Protein AF-A0A2V9LLT1-F1 (afdb_monomer)

Nearest PDB structures (foldseek):
  8y82-assembly1_M  TM=7.441E-01  e=5.054E-08  Geobacter sulfurreducens
  8jl0-assembly1_A  TM=6.327E-01  e=9.119E-06  Geobacter sulfurreducens
  8btp-assembly1_A  TM=6.833E-01  e=2.196E-03  Bacillus cereus MSX-D12
  7uxt-assembly1_A  TM=6.095E-01  e=7.333E-04  Streptococcus equi
  3jv3-assembly1_A  TM=2.215E-01  e=3.353E+00  Mus musculus

Foldseek 3Di:
DDDDDDDDDDDDDDDPPPPPDDDDPPDDDDDDPVVVVVVLVVQQPDPPPHGAALDEAEDECVLCVLLQQDALLVLLLQLLLVVVLVPDPPDVPDDRDDDLVPDDPVVNLVSSQVSLVVCCVPPPLSVVVCVVVVVPGPNPDPPSSVCSQVSLVVQPDPVRSLVSSVVSVVSSVRGADPSLLVVLVCCVSNSHQHYEYQDQHCNNVVSVVVVVFHFDEAEPVDQQEAESRDPGRYYYHQQYHSPDPHGQRHPVSCVVRPDRHHYDDDDD

Solvent-accessible surface area (backbone atoms only — not comparable to full-atom values): 15966 Å² total; per-residue (Å²): 142,84,82,90,81,83,83,83,82,82,84,78,80,75,81,81,77,78,72,81,74,76,76,77,76,78,77,84,78,88,74,55,71,69,55,53,51,50,52,43,57,65,60,23,56,54,86,77,87,51,49,56,19,77,44,73,44,80,46,51,50,78,68,36,41,89,17,34,32,66,47,51,39,57,50,37,52,51,51,46,43,52,53,48,59,70,69,48,79,89,56,93,84,58,80,79,81,76,58,72,88,76,46,56,71,70,57,38,51,53,48,50,46,53,34,49,52,48,37,47,76,72,35,72,68,49,32,53,50,32,62,77,69,67,53,87,46,78,84,72,59,88,66,56,34,81,44,31,33,63,57,51,59,72,39,76,60,68,65,51,39,51,53,51,52,51,52,55,35,58,78,24,66,69,43,83,39,67,61,31,45,54,50,30,49,38,36,77,70,20,48,30,34,35,38,40,25,68,40,43,75,59,52,52,59,52,32,22,47,77,70,76,45,83,58,50,77,38,37,79,88,42,83,41,62,45,54,65,73,52,93,57,45,34,41,31,23,75,34,17,41,69,91,43,96,59,66,52,59,35,68,69,58,57,65,68,68,72,81,59,69,42,76,43,69,73,84,125

Structure (mmCIF, N/CA/C/O backbone):
data_AF-A0A2V9LLT1-F1
#
_entry.id   AF-A0A2V9LLT1-F1
#
loop_
_atom_site.group_PDB
_atom_site.id
_atom_site.type_symbol
_atom_site.label_atom_id
_atom_site.label_alt_id
_atom_site.label_comp_id
_atom_site.label_asym_id
_atom_site.label_entity_id
_atom_site.label_seq_id
_atom_site.pdbx_PDB_ins_code
_atom_site.Cartn_x
_atom_site.Cartn_y
_atom_site.Cartn_z
_atom_site.occupancy
_atom_site.B_iso_or_equiv
_atom_site.auth_seq_id
_atom_site.auth_comp_id
_atom_site.auth_asym_id
_atom_site.auth_atom_id
_atom_site.pdbx_PDB_model_num
ATOM 1 N N . MET A 1 1 ? 51.044 14.101 74.343 1.00 39.41 1 MET A N 1
ATOM 2 C CA . MET A 1 1 ? 50.444 12.750 74.347 1.00 39.41 1 MET A CA 1
ATOM 3 C C . MET A 1 1 ? 48.937 12.900 74.313 1.00 39.41 1 MET A C 1
ATOM 5 O O . MET A 1 1 ? 48.390 13.359 75.301 1.00 39.41 1 MET A O 1
ATOM 9 N N . LEU A 1 2 ? 48.322 12.601 73.167 1.00 30.47 2 LEU A N 1
ATOM 10 C CA . LEU A 1 2 ? 46.951 12.098 72.974 1.00 30.47 2 LEU A CA 1
ATOM 11 C C . LEU A 1 2 ? 46.710 12.106 71.458 1.00 30.47 2 LEU A C 1
ATOM 13 O O . LEU A 1 2 ? 46.481 13.148 70.851 1.00 30.47 2 LEU A O 1
ATOM 17 N N . GLN A 1 3 ? 46.913 10.939 70.847 1.00 30.05 3 GLN A N 1
ATOM 18 C CA . GLN A 1 3 ? 46.691 10.691 69.428 1.00 30.05 3 GLN A CA 1
ATOM 19 C C . GLN A 1 3 ? 45.216 10.380 69.163 1.00 30.05 3 GLN A C 1
ATOM 21 O O . GLN A 1 3 ? 44.552 9.680 69.926 1.00 30.05 3 GLN A O 1
ATOM 26 N N . SER A 1 4 ? 44.755 10.902 68.031 1.00 28.86 4 SER A N 1
ATOM 27 C CA . SER A 1 4 ? 43.518 10.588 67.329 1.00 28.86 4 SER A CA 1
ATOM 28 C C . SER A 1 4 ? 43.296 9.086 67.147 1.00 28.86 4 SER A C 1
ATOM 30 O O . SER A 1 4 ? 44.192 8.401 66.658 1.00 28.86 4 SER A O 1
ATOM 32 N N . ASN A 1 5 ? 42.078 8.603 67.399 1.00 30.14 5 ASN A N 1
ATOM 33 C CA . ASN A 1 5 ? 41.603 7.347 66.825 1.00 30.14 5 ASN A CA 1
ATOM 34 C C . ASN A 1 5 ? 40.145 7.471 66.376 1.00 30.14 5 ASN A C 1
ATOM 36 O O . ASN A 1 5 ? 39.227 7.674 67.168 1.00 30.14 5 ASN A O 1
ATOM 40 N N . ALA A 1 6 ? 39.981 7.376 65.058 1.00 31.95 6 ALA A N 1
ATOM 41 C CA . ALA A 1 6 ? 38.727 7.376 64.331 1.00 31.95 6 ALA A CA 1
ATOM 42 C C . ALA A 1 6 ? 38.004 6.027 64.480 1.00 31.95 6 ALA A C 1
ATOM 44 O O . ALA A 1 6 ? 38.622 4.962 64.455 1.00 31.95 6 ALA A O 1
ATOM 45 N N . MET A 1 7 ? 36.676 6.083 64.606 1.00 31.70 7 MET A N 1
ATOM 46 C CA . MET A 1 7 ? 35.796 4.915 64.676 1.00 31.70 7 MET A CA 1
ATOM 47 C C . MET A 1 7 ? 35.718 4.135 63.346 1.00 31.70 7 MET A C 1
ATOM 49 O O . MET A 1 7 ? 35.788 4.731 62.266 1.00 31.70 7 MET A O 1
ATOM 53 N N . PRO A 1 8 ? 35.493 2.808 63.395 1.00 31.06 8 PRO A N 1
ATOM 54 C CA . PRO A 1 8 ? 35.441 1.959 62.212 1.00 31.06 8 PRO A CA 1
ATOM 55 C C . PRO A 1 8 ? 34.099 2.052 61.467 1.00 31.06 8 PRO A C 1
ATOM 57 O O . PRO A 1 8 ? 33.012 1.958 62.039 1.00 31.06 8 PRO A O 1
ATOM 60 N N . ARG A 1 9 ? 34.200 2.176 60.137 1.00 30.03 9 ARG A N 1
ATOM 61 C CA . ARG A 1 9 ? 33.099 2.145 59.164 1.00 30.03 9 ARG A CA 1
ATOM 62 C C . ARG A 1 9 ? 32.333 0.817 59.207 1.00 30.03 9 ARG A C 1
ATOM 64 O O . ARG A 1 9 ? 32.891 -0.255 58.973 1.00 30.03 9 ARG A O 1
ATOM 71 N N . ARG A 1 10 ? 31.016 0.910 59.399 1.00 30.59 10 ARG A N 1
ATOM 72 C CA . ARG A 1 10 ? 30.046 -0.184 59.258 1.00 30.59 10 ARG A CA 1
ATOM 73 C C . ARG A 1 10 ? 29.936 -0.570 57.773 1.00 30.59 10 ARG A C 1
ATOM 75 O O . ARG A 1 10 ? 29.519 0.241 56.951 1.00 30.59 10 ARG A O 1
ATOM 82 N N . LYS A 1 11 ? 30.333 -1.799 57.424 1.00 29.92 11 LYS A N 1
ATOM 83 C CA . LYS A 1 11 ? 30.171 -2.383 56.080 1.00 29.92 11 LYS A CA 1
ATOM 84 C C . LYS A 1 11 ? 28.677 -2.521 55.755 1.00 29.92 11 LYS A C 1
ATOM 86 O O . LYS A 1 11 ? 27.987 -3.332 56.371 1.00 29.92 11 LYS A O 1
ATOM 91 N N . THR A 1 12 ? 28.178 -1.751 54.793 1.00 31.00 12 THR A N 1
ATOM 92 C CA . THR A 1 12 ? 26.860 -1.958 54.182 1.00 31.00 12 THR A CA 1
ATOM 93 C C . THR A 1 12 ? 26.943 -3.126 53.198 1.00 31.00 12 THR A C 1
ATOM 95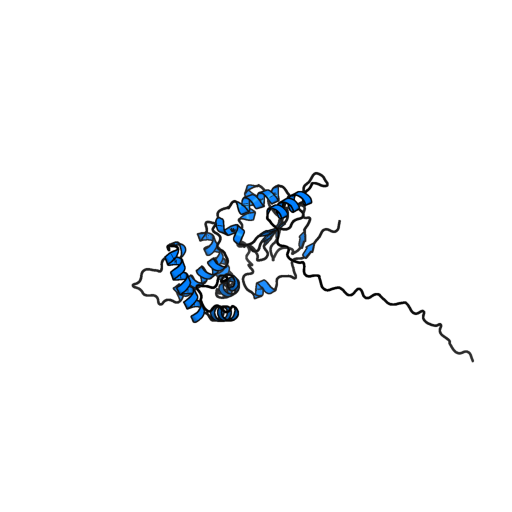 O O . THR A 1 12 ? 27.826 -3.196 52.343 1.00 31.00 12 THR A O 1
ATOM 98 N N . LYS A 1 13 ? 26.048 -4.104 53.368 1.00 34.72 13 LYS A N 1
ATOM 99 C CA . LYS A 1 13 ? 25.935 -5.272 52.495 1.00 34.72 13 LYS A CA 1
ATOM 100 C C . LYS A 1 13 ? 25.433 -4.840 51.114 1.00 34.72 13 LYS A C 1
ATOM 102 O O . LYS A 1 13 ? 24.347 -4.291 50.999 1.00 34.72 13 LYS A O 1
ATOM 107 N N . SER A 1 14 ? 26.255 -5.144 50.109 1.00 31.48 14 SER A N 1
ATOM 108 C CA . SER A 1 14 ? 25.895 -5.679 48.790 1.00 31.48 14 SER A CA 1
ATOM 109 C C . SER A 1 14 ? 24.583 -5.161 48.187 1.00 31.48 14 SER A C 1
ATOM 111 O O . SER A 1 14 ? 23.499 -5.690 48.430 1.00 31.48 14 SER A O 1
ATOM 113 N N . GLY A 1 15 ? 24.718 -4.151 47.324 1.00 28.19 15 GLY A N 1
ATOM 114 C CA . GLY A 1 15 ? 23.706 -3.816 46.334 1.00 28.19 15 GLY A CA 1
ATOM 115 C C . GLY A 1 15 ? 23.496 -5.000 45.394 1.00 28.19 15 GLY A C 1
ATOM 116 O O . GLY A 1 15 ? 24.402 -5.404 44.661 1.00 28.19 15 GLY A O 1
ATOM 117 N N . ARG A 1 16 ? 22.285 -5.552 45.417 1.00 25.84 16 ARG A N 1
ATOM 118 C CA . ARG A 1 16 ? 21.797 -6.485 44.407 1.00 25.84 16 ARG A CA 1
ATOM 119 C C . ARG A 1 16 ? 21.702 -5.700 43.097 1.00 25.84 16 ARG A C 1
ATOM 121 O O . ARG A 1 16 ? 20.757 -4.945 42.893 1.00 25.84 16 ARG A O 1
ATOM 128 N N . LYS A 1 17 ? 22.723 -5.830 42.242 1.00 26.78 17 LYS A N 1
ATOM 129 C CA . LYS A 1 17 ? 22.647 -5.454 40.826 1.00 26.78 17 LYS A CA 1
ATOM 130 C C . LYS A 1 17 ? 21.437 -6.184 40.247 1.00 26.78 17 LYS A C 1
ATOM 132 O O . LYS A 1 17 ? 21.486 -7.395 40.054 1.00 26.78 17 LYS A O 1
ATOM 137 N N . VAL A 1 18 ? 20.352 -5.457 40.002 1.00 30.22 18 VAL A N 1
ATOM 138 C CA . VAL A 1 18 ? 19.326 -5.899 39.062 1.00 30.22 18 VAL A CA 1
ATOM 139 C C . VAL A 1 18 ? 19.976 -5.748 37.696 1.00 30.22 18 VAL A C 1
ATOM 141 O O . VAL A 1 18 ? 20.023 -4.661 37.127 1.00 30.22 18 VAL A O 1
ATOM 144 N N . SER A 1 19 ? 20.607 -6.826 37.235 1.00 27.70 19 SER A N 1
ATOM 145 C CA . SER A 1 19 ? 20.942 -6.987 35.831 1.00 27.70 19 SER A CA 1
ATOM 146 C C . SER A 1 19 ? 19.637 -6.846 35.060 1.00 27.70 19 SER A C 1
ATOM 148 O O . SER A 1 19 ? 18.725 -7.651 35.252 1.00 27.70 19 SER A O 1
ATOM 150 N N . ALA A 1 20 ? 19.534 -5.801 34.243 1.00 28.55 20 ALA A N 1
ATOM 151 C CA . ALA A 1 20 ? 18.532 -5.734 33.198 1.00 28.55 20 ALA A CA 1
ATOM 152 C C . ALA A 1 20 ? 18.735 -6.975 32.322 1.00 28.55 20 ALA A C 1
ATOM 154 O O . ALA A 1 20 ? 19.723 -7.060 31.595 1.00 28.55 20 ALA A O 1
ATOM 155 N N . SER A 1 21 ? 17.867 -7.973 32.476 1.00 28.91 21 SER A N 1
ATOM 156 C CA . SER A 1 21 ? 17.777 -9.056 31.511 1.00 28.91 21 SER A CA 1
ATOM 157 C C . SER A 1 21 ? 17.329 -8.424 30.205 1.00 28.91 21 SER A C 1
ATOM 159 O O . SER A 1 21 ? 16.271 -7.789 30.149 1.00 28.91 21 SER A O 1
ATOM 161 N N . GLU A 1 22 ? 18.184 -8.545 29.195 1.00 34.19 22 GLU A N 1
ATOM 162 C CA . GLU A 1 22 ? 17.868 -8.251 27.807 1.00 34.19 22 GLU A CA 1
ATOM 163 C C . GLU A 1 22 ? 16.506 -8.856 27.472 1.00 34.19 22 GLU A C 1
ATOM 165 O O . GLU A 1 22 ? 16.202 -9.988 27.852 1.00 34.19 22 GLU A O 1
ATOM 170 N N . GLY A 1 23 ? 15.663 -8.027 26.858 1.00 36.03 23 GLY A N 1
ATOM 171 C CA . GLY A 1 23 ? 14.264 -8.320 26.606 1.00 36.03 23 GLY A CA 1
ATOM 172 C C . GLY A 1 23 ? 14.095 -9.662 25.914 1.00 36.03 23 GLY A C 1
ATOM 173 O O . GLY A 1 23 ? 14.620 -9.883 24.824 1.00 36.03 23 GLY A O 1
ATOM 174 N N . ASP A 1 24 ? 13.327 -10.523 26.571 1.00 37.50 24 ASP A N 1
ATOM 175 C CA . ASP A 1 24 ? 12.762 -11.737 26.012 1.00 37.50 24 ASP A CA 1
ATOM 176 C C . ASP A 1 24 ? 12.081 -11.369 24.687 1.00 37.50 24 ASP A C 1
ATOM 178 O O . ASP A 1 24 ? 11.137 -10.569 24.650 1.00 37.50 24 ASP A O 1
ATOM 182 N N . ALA A 1 25 ? 12.642 -11.850 23.577 1.00 41.25 25 ALA A N 1
ATOM 183 C CA . ALA A 1 25 ? 12.112 -11.590 22.252 1.00 41.25 25 ALA A CA 1
ATOM 184 C C . ALA A 1 25 ? 10.680 -12.129 22.225 1.00 41.25 25 ALA A C 1
ATOM 186 O O . ALA A 1 25 ? 10.451 -13.334 22.313 1.00 41.25 25 ALA A O 1
ATOM 187 N N . THR A 1 26 ? 9.707 -11.224 22.149 1.00 54.28 26 THR A N 1
ATOM 188 C CA . THR A 1 26 ? 8.282 -11.550 22.183 1.00 54.28 26 THR A CA 1
ATOM 189 C C . THR A 1 26 ? 7.994 -12.550 21.068 1.00 54.28 26 THR A C 1
ATOM 191 O O . THR A 1 26 ? 8.048 -12.212 19.886 1.00 54.28 26 THR A O 1
ATOM 194 N N . SER A 1 27 ? 7.747 -13.811 21.433 1.00 65.62 27 SER A N 1
ATOM 195 C CA . SER A 1 27 ? 7.508 -14.864 20.448 1.00 65.62 27 SER A CA 1
ATOM 196 C C . SER A 1 27 ? 6.236 -14.543 19.658 1.00 65.62 27 SER A C 1
ATOM 198 O O . SER A 1 27 ? 5.134 -14.447 20.202 1.00 65.62 27 SER A O 1
ATOM 200 N N . VAL A 1 28 ? 6.384 -14.323 18.350 1.00 78.06 28 VAL A N 1
ATOM 201 C CA . VAL A 1 28 ? 5.248 -14.076 17.459 1.00 78.06 28 VAL A CA 1
ATOM 202 C C . VAL A 1 28 ? 4.434 -15.364 17.365 1.00 78.06 28 VAL A C 1
ATOM 204 O O . VAL A 1 28 ? 4.854 -16.340 16.741 1.00 78.06 28 VAL A O 1
ATOM 207 N N . LYS A 1 29 ? 3.254 -15.380 17.986 1.00 84.50 29 LYS A N 1
ATOM 208 C CA . LYS A 1 29 ? 2.362 -16.541 17.980 1.00 84.50 29 LYS A CA 1
ATOM 209 C C . LYS A 1 29 ? 1.407 -16.482 16.790 1.00 84.50 29 LYS A C 1
ATOM 211 O O . LYS A 1 29 ? 0.585 -15.574 16.686 1.00 84.50 29 LYS A O 1
ATOM 216 N N . ARG A 1 30 ? 1.460 -17.490 15.916 1.00 87.56 30 ARG A N 1
ATOM 217 C CA . ARG A 1 30 ? 0.431 -17.696 14.885 1.00 87.56 30 ARG A CA 1
ATOM 218 C C . ARG A 1 30 ? -0.838 -18.245 15.537 1.00 87.56 30 ARG A C 1
ATOM 220 O O . ARG A 1 30 ? -0.761 -19.163 16.347 1.00 87.56 30 ARG A O 1
ATOM 22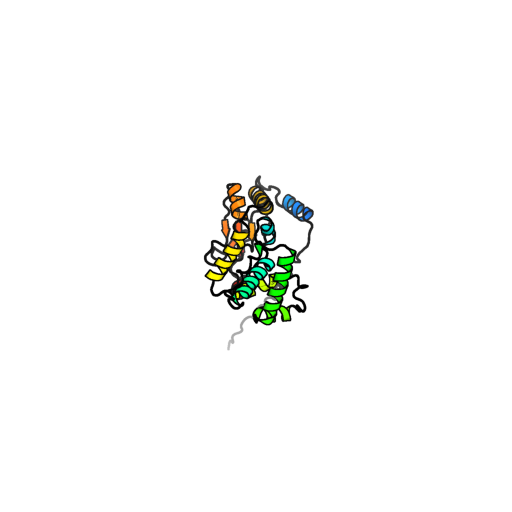7 N N . SER A 1 31 ? -1.986 -17.675 15.189 1.00 88.06 31 SER A N 1
ATOM 228 C CA . SER A 1 31 ? -3.304 -18.075 15.701 1.00 88.06 31 SER A CA 1
ATOM 229 C C . SER A 1 31 ? -4.327 -18.045 14.569 1.00 88.06 31 SER A C 1
ATOM 231 O O . SER A 1 31 ? -4.126 -17.332 13.583 1.00 88.06 31 SER A O 1
ATOM 233 N N . SER A 1 32 ? -5.417 -18.806 14.690 1.00 92.31 32 SER A N 1
ATOM 234 C CA . SER A 1 32 ? -6.500 -18.741 13.704 1.00 92.31 32 SER A CA 1
ATOM 235 C C . SER A 1 32 ? -7.286 -17.431 13.834 1.00 92.31 32 SER A C 1
ATOM 237 O O . SER A 1 32 ? -7.296 -16.797 14.892 1.00 92.31 32 SER A O 1
ATOM 239 N N . VAL A 1 33 ? -8.004 -17.042 12.776 1.00 87.88 33 VAL A N 1
ATOM 240 C CA . VAL A 1 33 ? -8.899 -15.868 12.806 1.00 87.88 33 VAL A CA 1
ATOM 241 C C . VAL A 1 33 ? -9.939 -16.003 13.923 1.00 87.88 33 VAL A C 1
ATOM 243 O O . VAL A 1 33 ? -10.216 -15.040 14.632 1.00 87.88 33 VAL A O 1
ATOM 246 N N . THR A 1 34 ? -10.463 -17.211 14.134 1.00 92.06 34 THR A N 1
ATOM 247 C CA . THR A 1 34 ? -11.441 -17.509 15.187 1.00 92.06 34 THR A CA 1
ATOM 248 C C . THR A 1 34 ? -10.864 -17.310 16.588 1.00 92.06 34 THR A C 1
ATOM 250 O O . THR A 1 34 ? -11.567 -16.846 17.484 1.00 92.06 34 THR A O 1
ATOM 253 N N . ASP A 1 35 ? -9.590 -17.642 16.800 1.00 89.44 35 ASP A N 1
ATOM 254 C CA . ASP A 1 35 ? -8.921 -17.427 18.089 1.00 89.44 35 ASP A CA 1
ATOM 255 C C . ASP A 1 35 ? -8.712 -15.941 18.360 1.00 89.44 35 ASP A C 1
ATOM 257 O O . ASP A 1 35 ? -8.993 -15.467 19.460 1.00 89.44 35 ASP A O 1
ATOM 261 N N . VAL A 1 36 ? -8.283 -15.196 17.337 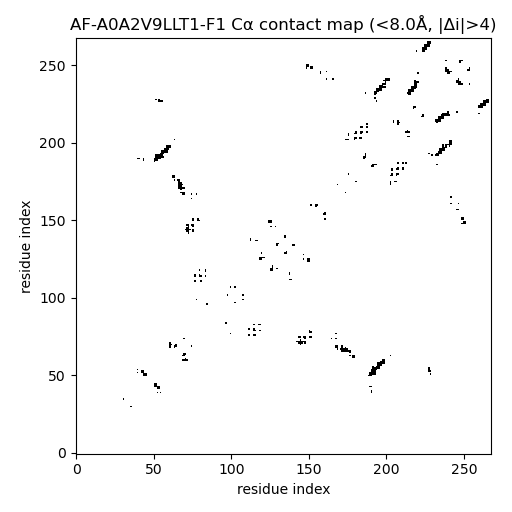1.00 88.12 36 VAL A N 1
ATOM 262 C CA . VAL A 1 36 ? -8.125 -13.740 17.415 1.00 88.12 36 VAL A CA 1
ATOM 263 C C . VAL A 1 36 ? -9.472 -13.074 17.700 1.00 88.12 36 VAL A C 1
ATOM 265 O O . VAL A 1 36 ? -9.567 -12.258 18.612 1.00 88.12 36 VAL A O 1
ATOM 268 N N . ALA A 1 37 ? -10.538 -13.471 17.001 1.00 88.69 37 ALA A N 1
ATOM 269 C CA . ALA A 1 37 ? -11.884 -12.953 17.233 1.00 88.69 37 ALA A CA 1
ATOM 270 C C . ALA A 1 37 ? -12.373 -13.237 18.663 1.00 88.69 37 ALA A C 1
ATOM 272 O O . ALA A 1 37 ? -12.886 -12.338 19.331 1.00 88.69 37 ALA A O 1
ATOM 273 N N . ARG A 1 38 ? -12.163 -14.459 19.172 1.00 88.44 38 ARG A N 1
ATOM 274 C CA . ARG A 1 38 ? -12.500 -14.813 20.560 1.00 88.44 38 ARG A CA 1
ATOM 275 C C . ARG A 1 38 ? -11.723 -13.977 21.571 1.00 88.44 38 ARG A C 1
ATOM 277 O O . ARG A 1 38 ? -12.326 -13.472 22.516 1.00 88.44 38 ARG A O 1
ATOM 284 N N . ALA A 1 39 ? -10.422 -13.787 21.357 1.00 85.56 39 ALA A N 1
ATOM 285 C CA . ALA A 1 39 ? -9.599 -12.937 22.212 1.00 85.56 39 ALA A CA 1
ATOM 286 C C . ALA A 1 39 ? -10.103 -11.485 22.216 1.00 85.56 39 ALA A C 1
ATOM 288 O O . ALA A 1 39 ? -10.201 -10.869 23.277 1.00 85.56 39 ALA A O 1
ATOM 289 N N . ILE A 1 40 ? -10.497 -10.963 21.051 1.00 86.00 40 ILE A N 1
ATOM 290 C CA . ILE A 1 40 ? -11.059 -9.616 20.917 1.00 86.00 40 ILE A CA 1
ATOM 291 C C . ILE A 1 40 ? -12.353 -9.475 21.704 1.00 86.00 40 ILE A C 1
ATOM 293 O O . ILE A 1 40 ? -12.480 -8.548 22.502 1.00 86.00 40 ILE A O 1
ATOM 297 N N . VAL A 1 41 ? -13.294 -10.402 21.525 1.00 84.69 41 VAL A N 1
ATOM 298 C CA . VAL A 1 41 ? -14.576 -10.382 22.241 1.00 84.69 41 VAL A CA 1
ATOM 299 C C . VAL A 1 41 ? -14.361 -10.475 23.751 1.00 84.69 41 VAL A C 1
ATOM 301 O O . VAL A 1 41 ? -14.950 -9.693 24.494 1.00 84.69 41 VAL A O 1
ATOM 304 N N . HIS A 1 42 ? -13.488 -11.379 24.201 1.00 82.75 42 HIS A N 1
ATOM 305 C CA . HIS A 1 42 ? -13.188 -11.573 25.618 1.00 82.75 42 HIS A CA 1
ATOM 306 C C . HIS A 1 42 ? -12.582 -10.317 26.261 1.00 82.75 42 HIS A C 1
ATOM 308 O O . HIS A 1 42 ? -13.010 -9.886 27.327 1.00 82.75 42 HIS A O 1
ATOM 314 N N . CYS A 1 43 ? -11.610 -9.688 25.603 1.00 76.50 43 CYS A N 1
ATOM 315 C CA . CYS A 1 43 ? -10.921 -8.516 26.144 1.00 76.50 43 CYS A CA 1
ATOM 316 C C . CYS A 1 43 ? -11.675 -7.193 25.923 1.00 76.50 43 CYS A C 1
ATOM 318 O O . CYS A 1 43 ? -11.289 -6.181 26.503 1.00 76.50 43 CYS A O 1
ATOM 320 N N . SER A 1 44 ? -12.734 -7.191 25.107 1.00 74.38 44 SER A N 1
ATOM 321 C CA . SER A 1 44 ? -13.588 -6.018 24.861 1.00 74.38 44 SER A CA 1
ATOM 322 C C . SER A 1 44 ? -14.856 -6.012 25.719 1.00 74.38 44 SER A C 1
ATOM 324 O O . SER A 1 44 ? -15.750 -5.201 25.465 1.00 74.38 44 SER A O 1
ATOM 326 N N . GLN A 1 45 ? -14.973 -6.911 26.706 1.00 69.44 45 GLN A N 1
ATOM 327 C CA . GLN A 1 45 ? -16.110 -6.898 27.623 1.00 69.44 45 GLN A CA 1
ATOM 328 C C . GLN A 1 45 ? -16.159 -5.566 28.396 1.00 69.44 45 GLN A C 1
ATOM 330 O O . GLN A 1 45 ? -15.128 -5.102 28.888 1.00 69.44 45 GLN A O 1
ATOM 335 N N . PRO A 1 46 ? -17.331 -4.911 28.464 1.00 65.12 46 PRO A N 1
ATOM 336 C CA . PRO A 1 46 ? -17.458 -3.607 29.095 1.00 65.12 46 PRO A CA 1
ATOM 337 C C . PRO A 1 46 ? -17.267 -3.742 30.607 1.00 65.12 46 PRO A C 1
ATOM 339 O O . PRO A 1 46 ? -18.096 -4.341 31.283 1.00 65.12 46 PRO A O 1
ATOM 342 N N . THR A 1 47 ? -16.188 -3.171 31.140 1.00 61.41 47 THR A N 1
ATOM 343 C CA . THR A 1 47 ? -15.961 -3.098 32.592 1.00 61.41 47 THR A CA 1
ATOM 344 C C . THR A 1 47 ? -16.733 -1.946 33.246 1.00 61.41 47 THR A C 1
ATOM 346 O O . THR A 1 47 ? -17.085 -2.070 34.407 1.00 61.41 47 THR A O 1
ATOM 349 N N . ASP A 1 48 ? -17.074 -0.890 32.487 1.00 62.44 48 ASP A N 1
ATOM 350 C CA . ASP A 1 48 ? -17.800 0.314 32.954 1.00 62.44 48 ASP A CA 1
ATOM 351 C C . ASP A 1 48 ? -18.899 0.762 31.959 1.00 62.44 48 ASP A C 1
ATOM 353 O O . ASP A 1 48 ? -19.040 1.939 31.632 1.00 62.44 48 ASP A O 1
ATOM 357 N N . GLY A 1 49 ? -19.627 -0.177 31.345 1.00 61.44 49 GLY A N 1
ATOM 358 C CA . GLY A 1 49 ? -20.681 0.141 30.359 1.00 61.44 49 GLY A CA 1
ATOM 359 C C . GLY A 1 49 ? -20.184 0.622 28.982 1.00 61.44 49 GLY A C 1
ATOM 360 O O . GLY A 1 49 ? -20.952 0.626 28.023 1.00 61.44 49 GLY A O 1
ATOM 361 N N . GLN A 1 50 ? -18.893 0.937 28.834 1.00 58.59 50 GLN A N 1
ATOM 362 C CA . GLN A 1 50 ? -18.241 1.185 27.544 1.00 58.59 50 GLN A CA 1
ATOM 363 C C . GLN A 1 50 ? -17.246 0.077 27.192 1.00 58.59 50 GLN A C 1
ATOM 365 O O . GLN A 1 50 ? -16.399 -0.301 28.005 1.00 58.59 50 GLN A O 1
ATOM 370 N N . ARG A 1 51 ? -17.296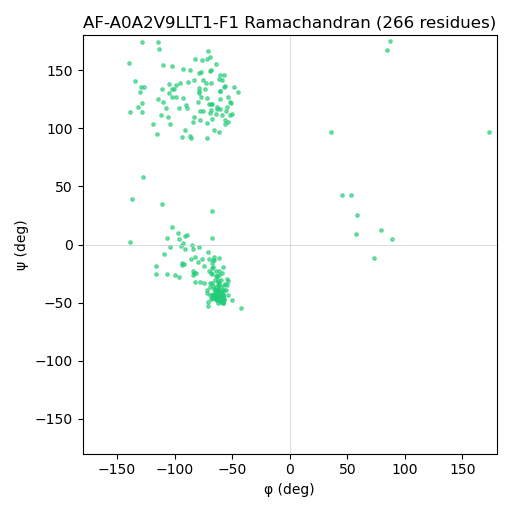 -0.408 25.943 1.00 65.25 51 ARG A N 1
ATOM 371 C CA . ARG A 1 51 ? -16.259 -1.294 25.398 1.00 65.25 51 ARG A CA 1
ATOM 372 C C . ARG A 1 51 ? -14.987 -0.487 25.137 1.00 65.25 51 ARG A C 1
ATOM 374 O O . ARG A 1 51 ? -15.000 0.537 24.444 1.00 65.25 51 ARG A O 1
ATOM 381 N N . ARG A 1 52 ? -13.873 -0.946 25.701 1.00 64.38 52 ARG A N 1
ATOM 382 C CA . ARG A 1 52 ? -12.545 -0.377 25.460 1.00 64.38 52 ARG A CA 1
ATOM 383 C C . ARG A 1 52 ? -11.690 -1.425 24.771 1.00 64.38 52 ARG A C 1
ATOM 385 O O . ARG A 1 52 ? -11.113 -2.278 25.435 1.00 64.38 52 ARG A O 1
ATOM 392 N N . GLY A 1 53 ? -11.643 -1.374 23.443 1.00 63.66 53 GLY A N 1
ATOM 393 C CA . GLY A 1 53 ? -10.732 -2.189 22.653 1.00 63.66 53 GLY A CA 1
ATOM 394 C C . GLY A 1 53 ? -9.299 -1.978 23.131 1.00 63.66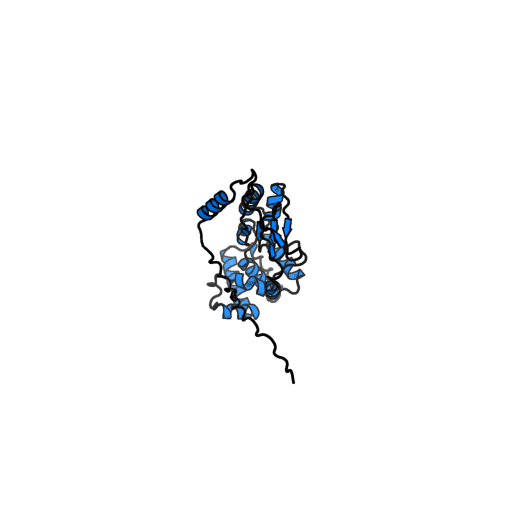 53 GLY A C 1
ATOM 395 O O . GLY A 1 53 ? -8.796 -0.859 23.096 1.00 63.66 53 GLY A O 1
ATOM 396 N N . ARG A 1 54 ? -8.669 -3.057 23.602 1.00 73.12 54 ARG A N 1
ATOM 397 C CA . ARG A 1 54 ? -7.277 -3.076 24.091 1.00 73.12 54 ARG A CA 1
ATOM 398 C C . ARG A 1 54 ? -6.283 -3.530 23.022 1.00 73.12 54 ARG A C 1
ATOM 400 O O . ARG A 1 54 ? -5.110 -3.738 23.313 1.00 73.12 54 ARG A O 1
ATOM 407 N N . PHE A 1 55 ? -6.764 -3.745 21.798 1.00 78.94 55 PHE A N 1
ATOM 408 C CA . PHE A 1 55 ? -5.954 -4.249 20.701 1.00 78.94 55 PHE A CA 1
ATOM 409 C C . PHE A 1 55 ? -5.491 -3.123 19.799 1.00 78.94 55 PHE A C 1
ATOM 411 O O . PHE A 1 55 ? -6.267 -2.252 19.397 1.00 78.94 55 PHE A O 1
ATOM 418 N N . ILE A 1 56 ? -4.220 -3.230 19.437 1.00 84.94 56 ILE A N 1
ATOM 419 C CA . ILE A 1 56 ? -3.620 -2.504 18.335 1.00 84.94 56 ILE A CA 1
ATOM 420 C C . ILE A 1 56 ? -3.585 -3.462 17.149 1.00 84.94 56 ILE A C 1
ATOM 422 O O . ILE A 1 56 ? -3.079 -4.579 17.264 1.00 84.94 56 ILE A O 1
ATOM 426 N N . PHE A 1 57 ? -4.130 -3.034 16.019 1.00 89.44 57 PHE A N 1
ATOM 427 C CA . PHE A 1 57 ? -4.091 -3.805 14.781 1.00 89.44 57 PHE A CA 1
ATOM 428 C C . PHE A 1 57 ? -3.027 -3.239 13.854 1.00 89.44 57 PHE A C 1
ATOM 430 O O . PHE A 1 57 ? -2.974 -2.032 13.642 1.00 89.44 57 PHE A O 1
ATOM 437 N N . TRP A 1 58 ? -2.210 -4.113 13.271 1.00 89.12 58 TRP A N 1
ATOM 438 C CA . TRP A 1 58 ? -1.300 -3.738 12.195 1.00 89.12 58 TRP A CA 1
ATOM 439 C C . TRP A 1 58 ? -1.949 -4.063 10.850 1.00 89.12 58 TRP A C 1
ATOM 441 O O . TRP A 1 58 ? -2.220 -5.224 10.546 1.00 89.12 58 TRP A O 1
ATOM 451 N N . LEU A 1 59 ? -2.178 -3.036 10.038 1.00 89.69 59 LEU A N 1
ATOM 452 C CA . LEU A 1 59 ? -2.711 -3.128 8.687 1.00 89.69 59 LEU A CA 1
ATOM 453 C C . LEU A 1 59 ? -1.585 -2.965 7.651 1.00 89.69 59 LEU A C 1
ATOM 455 O O . LEU A 1 59 ? -0.799 -2.022 7.711 1.00 89.69 59 LEU A O 1
ATOM 459 N N . GLY A 1 60 ? -1.479 -3.913 6.722 1.00 88.06 60 GLY A N 1
ATOM 460 C CA . GLY A 1 60 ? -0.492 -3.891 5.635 1.00 88.06 60 GLY A CA 1
ATOM 461 C C . GLY A 1 60 ? -1.146 -3.762 4.259 1.00 88.06 60 GLY A C 1
ATOM 462 O O . GLY A 1 60 ? -2.367 -3.852 4.141 1.00 88.06 60 GLY A O 1
ATOM 463 N N . ALA A 1 61 ? -0.337 -3.609 3.204 1.00 84.00 61 ALA A N 1
ATOM 464 C CA . ALA A 1 61 ? -0.825 -3.251 1.862 1.00 84.00 61 ALA A CA 1
ATOM 465 C C . ALA A 1 61 ? -1.791 -4.290 1.265 1.00 84.00 61 ALA A C 1
ATOM 467 O O . ALA A 1 61 ? -2.643 -3.958 0.442 1.00 84.00 61 ALA A O 1
ATOM 468 N N . GLY A 1 62 ? -1.720 -5.538 1.746 1.00 85.44 62 GLY A N 1
ATOM 469 C CA . GLY A 1 62 ? -2.663 -6.606 1.416 1.00 85.44 62 GLY A CA 1
ATOM 470 C C . GLY A 1 62 ? -4.132 -6.242 1.655 1.00 85.44 62 GLY A C 1
ATOM 471 O O . GLY A 1 62 ? -4.994 -6.686 0.900 1.00 85.44 62 GLY A O 1
ATOM 472 N N . SER A 1 63 ? -4.436 -5.388 2.642 1.00 87.31 63 SER A N 1
ATOM 473 C CA . SER A 1 63 ? -5.813 -4.946 2.904 1.00 87.31 63 SER A CA 1
ATOM 474 C C . SER A 1 63 ? -6.395 -4.087 1.785 1.00 87.31 63 SER A C 1
ATOM 476 O O . SER A 1 63 ? -7.615 -3.971 1.690 1.00 87.31 63 SER A O 1
ATOM 478 N N . SER A 1 64 ? -5.549 -3.500 0.937 1.00 89.12 64 SER A N 1
ATOM 479 C CA . SER A 1 64 ? -5.929 -2.542 -0.104 1.00 89.12 64 SER A CA 1
ATOM 480 C C . SER A 1 64 ? -5.937 -3.144 -1.516 1.00 89.12 64 SER A C 1
ATOM 482 O O . SER A 1 64 ? -6.368 -2.486 -2.460 1.00 89.12 64 SER A O 1
ATOM 484 N N . VAL A 1 65 ? -5.563 -4.418 -1.680 1.00 87.94 65 VAL A N 1
ATOM 485 C CA . VAL A 1 65 ? -5.453 -5.061 -3.006 1.00 87.94 65 VAL A CA 1
ATOM 486 C C . VAL A 1 65 ? -6.785 -5.105 -3.748 1.00 87.94 65 VAL A C 1
ATOM 488 O O . VAL A 1 65 ? -6.871 -4.687 -4.899 1.00 87.94 65 VAL A O 1
ATOM 491 N N . SER A 1 66 ? -7.863 -5.537 -3.088 1.00 87.31 66 SER A N 1
ATOM 492 C CA . SER A 1 66 ? -9.200 -5.575 -3.707 1.00 87.31 66 SER A CA 1
ATOM 493 C C . SER A 1 66 ? -9.806 -4.185 -3.944 1.00 87.31 66 SER A C 1
ATOM 495 O O . SER A 1 66 ? -10.792 -4.060 -4.664 1.00 87.31 66 SER A O 1
ATOM 497 N N . ALA A 1 67 ? -9.209 -3.141 -3.363 1.00 85.88 67 ALA A N 1
ATOM 498 C CA . ALA A 1 67 ? -9.512 -1.741 -3.650 1.00 85.88 67 ALA A CA 1
ATOM 499 C C . ALA A 1 67 ? -8.738 -1.196 -4.868 1.00 85.88 67 ALA A C 1
ATOM 501 O O . ALA A 1 67 ? -8.913 -0.032 -5.231 1.00 85.88 67 ALA A O 1
ATOM 502 N N . GLY A 1 68 ? -7.906 -2.035 -5.497 1.00 83.69 68 GLY A N 1
ATOM 503 C CA . GLY A 1 68 ? -7.080 -1.700 -6.654 1.00 83.69 68 GLY A CA 1
ATOM 504 C C . GLY A 1 68 ? -5.701 -1.143 -6.302 1.00 83.69 68 GLY A C 1
ATOM 505 O O . GLY A 1 68 ? -4.965 -0.763 -7.208 1.00 83.69 68 GLY A O 1
ATOM 506 N N . ILE A 1 69 ? -5.326 -1.090 -5.020 1.00 85.75 69 ILE A N 1
ATOM 507 C CA . ILE A 1 69 ? -3.996 -0.625 -4.613 1.00 85.75 69 ILE A CA 1
ATOM 508 C C . ILE A 1 69 ? -2.983 -1.763 -4.814 1.00 85.75 69 ILE A C 1
ATOM 510 O O . ILE A 1 69 ? -3.170 -2.848 -4.257 1.00 85.75 69 ILE A O 1
ATOM 514 N N . PRO A 1 70 ? -1.919 -1.556 -5.607 1.00 86.50 70 PRO A N 1
ATOM 515 C CA . PRO A 1 70 ? -0.947 -2.605 -5.890 1.00 86.50 70 PRO A CA 1
ATOM 516 C C . PRO A 1 70 ? -0.105 -2.966 -4.657 1.00 86.50 70 PRO A C 1
ATOM 518 O O . PRO A 1 70 ? 0.205 -2.122 -3.818 1.00 86.50 70 PRO A O 1
ATOM 521 N N . LEU A 1 71 ? 0.311 -4.234 -4.582 1.00 88.75 71 LEU A N 1
ATOM 522 C CA . LEU A 1 71 ? 1.343 -4.688 -3.645 1.00 88.75 71 LEU A CA 1
ATOM 523 C C . LEU A 1 71 ? 2.729 -4.167 -4.052 1.00 88.75 71 LEU A C 1
ATOM 525 O O . LEU A 1 71 ? 2.931 -3.732 -5.185 1.00 88.75 71 LEU A O 1
ATOM 529 N N . ALA A 1 72 ? 3.695 -4.283 -3.138 1.00 87.56 72 ALA A N 1
ATOM 530 C CA . ALA A 1 72 ? 5.084 -3.881 -3.356 1.00 87.56 72 ALA A CA 1
ATOM 531 C C . ALA A 1 72 ? 5.673 -4.454 -4.659 1.00 87.56 72 ALA A C 1
ATOM 533 O O . ALA A 1 72 ? 6.206 -3.693 -5.461 1.00 87.56 72 ALA A O 1
ATOM 534 N N . ASP A 1 73 ? 5.500 -5.752 -4.916 1.00 88.25 73 ASP A N 1
ATOM 535 C CA . ASP A 1 73 ? 5.961 -6.431 -6.136 1.00 88.25 73 ASP A CA 1
ATOM 536 C C . ASP A 1 73 ? 5.373 -5.805 -7.402 1.00 88.25 73 ASP A C 1
ATOM 538 O O . ASP A 1 73 ? 6.086 -5.543 -8.366 1.00 88.25 73 ASP A O 1
ATOM 542 N N . ALA A 1 74 ? 4.076 -5.493 -7.384 1.00 86.56 74 ALA A N 1
ATOM 543 C CA . ALA A 1 74 ? 3.410 -4.872 -8.521 1.00 86.56 74 ALA A CA 1
ATOM 544 C C . ALA A 1 74 ? 3.881 -3.425 -8.744 1.00 86.56 74 ALA A C 1
ATOM 546 O O . ALA A 1 74 ? 3.953 -2.979 -9.888 1.00 86.56 74 ALA A O 1
ATOM 547 N N . ILE A 1 75 ? 4.226 -2.692 -7.679 1.00 88.44 75 ILE A N 1
ATOM 548 C CA . ILE A 1 75 ? 4.837 -1.359 -7.793 1.00 88.44 75 ILE A CA 1
ATOM 549 C C . ILE A 1 75 ? 6.249 -1.466 -8.386 1.00 88.44 75 ILE A C 1
ATOM 551 O O . ILE A 1 75 ? 6.593 -0.692 -9.279 1.00 88.44 75 ILE A O 1
ATOM 555 N N . VAL A 1 76 ? 7.044 -2.444 -7.937 1.00 90.75 76 VAL A N 1
ATOM 556 C CA . VAL A 1 76 ? 8.375 -2.735 -8.493 1.00 90.75 76 VAL A CA 1
ATOM 557 C C . VAL A 1 76 ? 8.274 -3.042 -9.983 1.00 90.75 76 VAL A C 1
ATOM 559 O O . VAL A 1 76 ? 8.970 -2.414 -10.776 1.00 90.75 76 VAL A O 1
ATOM 562 N N . ASP A 1 77 ? 7.363 -3.929 -10.383 1.00 89.50 77 ASP A N 1
ATOM 563 C CA . A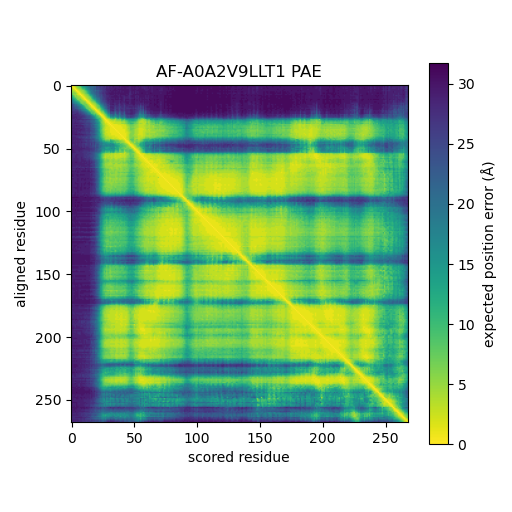SP A 1 77 ? 7.179 -4.292 -11.790 1.00 89.50 77 ASP A CA 1
ATOM 564 C C . ASP A 1 77 ? 6.827 -3.086 -12.662 1.00 89.50 77 ASP A C 1
ATOM 566 O O . ASP A 1 77 ? 7.385 -2.925 -13.744 1.00 89.50 77 ASP A O 1
ATOM 570 N N . ARG A 1 78 ? 5.941 -2.207 -12.182 1.00 89.00 78 ARG A N 1
ATOM 571 C CA . ARG A 1 78 ? 5.569 -0.975 -12.895 1.00 89.00 78 ARG A CA 1
ATOM 572 C C . ARG A 1 78 ? 6.747 -0.021 -13.045 1.00 89.00 78 ARG A C 1
ATOM 574 O O . ARG A 1 78 ? 6.904 0.597 -14.096 1.00 89.00 78 ARG A O 1
ATOM 581 N N . LEU A 1 79 ? 7.569 0.109 -12.005 1.00 91.12 79 LEU A N 1
ATOM 582 C CA . LEU A 1 79 ? 8.723 0.996 -12.055 1.00 91.12 79 LEU A CA 1
ATOM 583 C C . LEU A 1 79 ? 9.773 0.464 -13.026 1.00 91.12 79 LEU A C 1
ATOM 585 O O . LEU A 1 79 ? 10.279 1.213 -13.858 1.00 91.12 79 LEU A O 1
ATOM 589 N N . LEU A 1 80 ? 10.080 -0.830 -12.939 1.00 91.75 80 LEU A N 1
ATOM 590 C CA . LEU A 1 80 ? 11.023 -1.466 -13.849 1.00 91.75 80 LEU A CA 1
ATOM 591 C C . LEU A 1 80 ? 10.523 -1.400 -15.294 1.00 91.75 80 LEU A C 1
ATOM 593 O O . LEU A 1 80 ? 11.323 -1.134 -16.184 1.00 91.75 80 LEU A O 1
ATOM 597 N N . ASP A 1 81 ? 9.219 -1.572 -15.528 1.00 90.56 81 ASP A N 1
ATOM 598 C CA . ASP A 1 81 ? 8.625 -1.434 -16.860 1.00 90.56 81 ASP A CA 1
ATOM 599 C C . ASP A 1 81 ? 8.798 -0.011 -17.403 1.00 90.56 81 ASP A C 1
ATOM 601 O O . ASP A 1 81 ? 9.245 0.164 -18.534 1.00 90.56 81 ASP A O 1
ATOM 605 N N . ARG A 1 82 ? 8.558 1.018 -16.579 1.00 89.44 82 ARG A N 1
ATOM 606 C CA . ARG A 1 82 ? 8.816 2.418 -16.953 1.00 89.44 82 ARG A CA 1
ATOM 607 C C . ARG A 1 82 ? 10.272 2.653 -17.341 1.00 89.44 82 ARG A C 1
ATOM 609 O O . ARG A 1 82 ? 10.530 3.234 -18.392 1.00 89.44 82 ARG A O 1
ATOM 616 N N . LEU A 1 83 ? 11.210 2.209 -16.505 1.00 90.69 83 LEU A N 1
ATOM 617 C CA . LEU A 1 83 ? 12.643 2.363 -16.766 1.00 90.69 83 LEU A CA 1
ATOM 618 C C . LEU A 1 83 ? 13.058 1.604 -18.032 1.00 90.69 83 LEU A C 1
ATOM 620 O O . LEU A 1 83 ? 13.842 2.108 -18.834 1.00 90.69 83 LEU A O 1
ATOM 624 N N . TRP A 1 84 ? 12.492 0.416 -18.245 1.00 91.19 84 TRP A N 1
ATOM 625 C CA . TRP A 1 84 ? 12.739 -0.384 -19.435 1.00 91.19 84 TRP A CA 1
ATOM 626 C C . TRP A 1 84 ? 12.256 0.325 -20.700 1.00 91.19 84 TRP A C 1
ATOM 628 O O . TRP A 1 84 ? 13.038 0.440 -21.642 1.00 91.19 84 TRP A O 1
ATOM 638 N N . ILE A 1 85 ? 11.029 0.863 -20.710 1.00 87.88 85 ILE A N 1
ATOM 639 C CA . ILE A 1 85 ? 10.494 1.659 -21.828 1.00 87.88 85 ILE A CA 1
ATOM 640 C C . ILE A 1 85 ? 11.401 2.860 -22.114 1.00 87.88 85 ILE A C 1
ATOM 642 O O . ILE A 1 85 ? 11.763 3.087 -23.264 1.00 87.88 85 ILE A O 1
ATOM 646 N N . GLN A 1 86 ? 11.802 3.604 -21.078 1.00 87.31 86 GLN A N 1
ATOM 647 C CA . GLN A 1 86 ? 12.675 4.778 -21.211 1.00 87.31 86 GLN A CA 1
ATOM 648 C C . GLN A 1 86 ? 14.071 4.431 -21.748 1.00 87.31 86 GLN A C 1
ATOM 650 O O . GLN A 1 86 ? 14.709 5.269 -22.379 1.00 87.31 86 GLN A O 1
ATOM 655 N N . SER A 1 87 ? 14.544 3.203 -21.513 1.00 87.62 87 SER A N 1
ATOM 656 C CA . SER A 1 87 ? 15.826 2.714 -22.029 1.00 87.62 87 SER A CA 1
ATOM 657 C C . SER A 1 87 ? 15.779 2.260 -23.490 1.00 87.62 87 SER A C 1
ATOM 659 O O . SER A 1 87 ? 16.833 2.072 -24.100 1.00 87.62 87 SER A O 1
ATOM 661 N N . GLN A 1 88 ? 14.585 2.044 -24.057 1.00 82.94 88 GLN A N 1
ATOM 662 C CA . GLN A 1 88 ? 14.470 1.631 -25.450 1.00 82.94 88 GLN A CA 1
ATOM 663 C C . GLN A 1 88 ? 14.801 2.808 -26.379 1.00 82.94 88 GLN A C 1
ATOM 665 O O . GLN A 1 88 ? 14.363 3.934 -26.132 1.00 82.94 88 GLN A O 1
ATOM 670 N N . PRO A 1 89 ? 15.539 2.574 -27.479 1.00 75.81 89 PRO A N 1
ATOM 671 C CA . PRO A 1 89 ? 15.745 3.606 -28.485 1.00 75.81 89 PRO A CA 1
ATOM 672 C C . PRO A 1 89 ? 14.388 4.033 -29.056 1.00 75.81 89 PRO A C 1
ATOM 674 O O . PRO A 1 89 ? 13.582 3.177 -29.428 1.00 75.81 89 PRO A O 1
ATOM 677 N N . MET A 1 90 ? 14.131 5.344 -29.145 1.00 62.66 90 MET A N 1
ATOM 678 C CA . MET A 1 90 ? 12.932 5.864 -29.808 1.00 62.66 90 MET A CA 1
ATOM 679 C C . MET A 1 90 ? 12.952 5.454 -31.282 1.00 62.66 90 MET A C 1
ATOM 681 O O . MET A 1 90 ? 13.584 6.098 -32.119 1.00 62.66 90 MET A O 1
ATOM 685 N N . LYS A 1 91 ? 12.260 4.367 -31.611 1.00 60.00 91 LYS A N 1
ATOM 686 C CA . LYS A 1 91 ? 11.981 4.000 -32.994 1.00 60.00 91 LYS A CA 1
ATOM 687 C C . LYS A 1 91 ? 10.762 4.790 -33.444 1.00 60.00 91 LYS A C 1
ATOM 689 O O . LYS A 1 91 ? 9.649 4.531 -33.005 1.00 60.00 91 LYS A O 1
ATOM 694 N N . THR A 1 92 ? 10.979 5.746 -34.337 1.00 57.44 92 THR A N 1
ATOM 695 C CA . THR A 1 92 ? 9.947 6.630 -34.904 1.00 57.44 92 THR A CA 1
ATOM 696 C C . THR A 1 92 ? 8.847 5.902 -35.689 1.00 57.44 92 THR A C 1
ATOM 698 O O . THR A 1 92 ? 7.836 6.520 -36.007 1.00 57.44 92 THR A O 1
ATOM 701 N N . SER A 1 93 ? 9.015 4.611 -35.998 1.00 57.94 93 SER A N 1
ATOM 702 C CA . SER A 1 93 ? 8.086 3.806 -36.803 1.00 57.94 93 SER A CA 1
ATOM 703 C C . SER A 1 93 ? 7.308 2.734 -36.031 1.00 57.94 93 SER A C 1
ATOM 705 O O . SER A 1 93 ? 6.411 2.123 -36.610 1.00 57.94 93 SER A O 1
ATOM 707 N N . GLU A 1 94 ? 7.627 2.476 -34.759 1.00 57.66 94 GLU A N 1
ATOM 708 C CA . GLU A 1 94 ? 6.906 1.483 -33.953 1.00 57.66 94 GLU A CA 1
ATOM 709 C C . GLU A 1 94 ? 5.815 2.170 -33.114 1.00 57.66 94 GLU A C 1
ATOM 711 O O . GLU A 1 94 ? 6.044 3.257 -32.576 1.00 57.66 94 GLU A O 1
ATOM 716 N N . PRO A 1 95 ? 4.615 1.571 -32.993 1.00 58.06 95 PRO A N 1
ATOM 717 C CA . PRO A 1 95 ? 3.578 2.119 -32.133 1.00 58.06 95 PRO A CA 1
ATOM 718 C C . PRO A 1 95 ? 4.073 2.169 -30.677 1.00 58.06 95 PRO A C 1
ATOM 720 O O . PRO A 1 95 ? 4.813 1.277 -30.249 1.00 58.06 95 PRO A O 1
ATOM 723 N N . PRO A 1 96 ? 3.663 3.184 -29.894 1.00 67.94 96 PRO A N 1
ATOM 724 C CA . PRO A 1 96 ? 4.044 3.280 -28.492 1.00 67.94 96 PRO A CA 1
ATOM 725 C C . PRO A 1 96 ? 3.632 2.009 -27.744 1.00 67.94 96 PRO A C 1
ATOM 727 O O . PRO A 1 96 ? 2.531 1.487 -27.938 1.00 67.94 96 PRO A O 1
ATOM 730 N N . LEU A 1 97 ? 4.530 1.507 -26.889 1.00 70.69 97 LEU A N 1
ATOM 731 C CA . LEU A 1 97 ? 4.283 0.307 -26.095 1.00 70.69 97 LEU A CA 1
ATOM 732 C C . LEU A 1 97 ? 2.979 0.461 -25.305 1.00 70.69 97 LEU A C 1
ATOM 734 O O . LEU A 1 97 ? 2.794 1.426 -24.564 1.00 70.69 97 LEU A O 1
ATOM 738 N N . GLN A 1 98 ? 2.082 -0.515 -25.452 1.00 72.69 98 GLN A N 1
ATOM 739 C CA . GLN A 1 98 ? 0.800 -0.515 -24.755 1.00 72.69 98 GLN A CA 1
ATOM 740 C C . GLN A 1 98 ? 1.026 -0.481 -23.230 1.00 72.69 98 GLN A C 1
ATOM 742 O O . GLN A 1 98 ? 1.952 -1.142 -22.750 1.00 72.69 98 GLN A O 1
ATOM 747 N N . PRO A 1 99 ? 0.219 0.248 -22.439 1.00 73.56 99 PRO A N 1
ATOM 748 C CA . PRO A 1 99 ? 0.341 0.236 -20.983 1.00 73.56 99 PRO A CA 1
ATOM 749 C C . PRO A 1 99 ? 0.200 -1.178 -20.411 1.00 73.56 99 PRO A C 1
ATOM 751 O O . PRO A 1 99 ? -0.609 -1.966 -20.905 1.00 73.56 99 PRO A O 1
ATOM 754 N N . LEU A 1 100 ? 0.928 -1.487 -19.331 1.00 73.25 100 LEU A N 1
ATOM 755 C CA . LEU A 1 100 ? 0.901 -2.806 -18.683 1.00 73.25 100 LEU A CA 1
ATOM 756 C C . LEU A 1 100 ? -0.528 -3.242 -18.297 1.00 73.25 100 LEU A C 1
ATOM 758 O O . LEU A 1 100 ? -0.868 -4.417 -18.397 1.00 73.25 100 LEU A O 1
ATOM 762 N N . ALA A 1 101 ? -1.377 -2.284 -17.909 1.00 70.06 101 ALA A N 1
ATOM 763 C CA . ALA A 1 101 ? -2.780 -2.504 -17.558 1.00 70.06 101 ALA A CA 1
ATOM 764 C C . ALA A 1 101 ? -3.676 -2.922 -18.742 1.00 70.06 101 ALA A C 1
ATOM 766 O O . ALA A 1 101 ? -4.760 -3.456 -18.521 1.00 70.06 101 ALA A O 1
ATOM 767 N N . GLY A 1 102 ? -3.253 -2.665 -19.984 1.00 75.88 102 GLY A N 1
ATOM 768 C CA . GLY A 1 102 ? -3.995 -3.021 -21.198 1.00 75.88 102 GLY A CA 1
ATOM 769 C C . GLY A 1 102 ? -3.645 -4.398 -21.769 1.00 75.88 102 GLY A C 1
ATOM 770 O O . GLY A 1 102 ? -4.253 -4.807 -22.756 1.00 75.88 102 GLY A O 1
ATOM 771 N N . LEU A 1 103 ? -2.669 -5.099 -21.184 1.00 83.12 103 LEU A N 1
ATOM 772 C CA . LEU A 1 103 ? -2.224 -6.416 -21.638 1.00 83.12 103 LEU A CA 1
ATOM 773 C C . LEU A 1 103 ? -3.065 -7.539 -21.019 1.00 83.12 103 LEU A C 1
ATOM 775 O O . LEU A 1 103 ? -3.526 -7.436 -19.883 1.00 83.12 103 LEU A O 1
ATOM 779 N N . SER A 1 104 ? -3.215 -8.648 -21.749 1.00 87.25 104 SER A N 1
ATOM 780 C CA . SER A 1 104 ? -3.735 -9.895 -21.177 1.00 87.25 104 SER A CA 1
ATOM 781 C C . SER A 1 104 ? -2.777 -10.436 -20.109 1.00 87.25 104 SER A C 1
ATOM 783 O O . SER A 1 104 ? -1.578 -10.166 -20.161 1.00 87.25 104 SER A O 1
ATOM 785 N N . GLU A 1 105 ? -3.271 -11.230 -19.154 1.00 84.75 105 GLU A N 1
ATOM 786 C CA . GLU A 1 105 ? -2.418 -11.800 -18.095 1.00 84.75 105 GLU A CA 1
ATOM 787 C C . GLU A 1 105 ? -1.191 -12.567 -18.640 1.00 84.75 105 GLU A C 1
ATOM 789 O O . GLU A 1 105 ? -0.090 -12.313 -18.148 1.00 84.75 105 GLU A O 1
ATOM 794 N N . PRO A 1 106 ? -1.297 -13.408 -19.695 1.00 86.81 106 PRO A N 1
ATOM 795 C CA . PRO A 1 106 ? -0.122 -14.052 -20.288 1.00 86.81 106 PRO A CA 1
ATOM 796 C C . PRO A 1 106 ? 0.890 -13.053 -20.866 1.00 86.81 106 PRO A C 1
ATOM 798 O O . PRO A 1 106 ? 2.085 -13.165 -20.602 1.00 86.81 106 PRO A O 1
ATOM 801 N N . ALA A 1 107 ? 0.418 -12.038 -21.598 1.00 86.25 107 ALA A N 1
ATOM 802 C CA . ALA A 1 107 ? 1.284 -11.012 -22.179 1.00 86.25 107 ALA A CA 1
ATOM 803 C C . ALA A 1 107 ? 1.930 -10.130 -21.098 1.00 86.25 107 ALA A C 1
ATOM 805 O O . ALA A 1 107 ? 3.076 -9.696 -21.241 1.00 86.25 107 ALA A O 1
ATOM 806 N N . ARG A 1 108 ? 1.220 -9.884 -19.988 1.00 85.94 108 ARG A N 1
ATOM 807 C CA . ARG A 1 108 ? 1.758 -9.166 -18.831 1.00 85.94 108 ARG A CA 1
ATOM 808 C C . ARG A 1 108 ? 2.883 -9.957 -18.176 1.00 85.94 108 ARG A C 1
ATOM 810 O O . ARG A 1 108 ? 3.941 -9.383 -17.932 1.00 85.94 108 ARG A O 1
ATOM 817 N N . ALA A 1 109 ? 2.675 -11.252 -17.943 1.00 85.44 109 ALA A N 1
ATOM 818 C CA . ALA A 1 109 ? 3.691 -12.131 -17.376 1.00 85.44 109 ALA A CA 1
ATOM 819 C C . ALA A 1 109 ? 4.935 -12.191 -18.275 1.00 85.44 109 ALA A C 1
ATOM 821 O O . ALA A 1 109 ? 6.047 -11.979 -17.798 1.00 85.44 109 ALA A O 1
ATOM 822 N N . GLU A 1 110 ? 4.758 -12.383 -19.585 1.00 87.94 110 GLU A N 1
ATOM 823 C CA . GLU A 1 110 ? 5.863 -12.390 -20.549 1.00 87.94 110 GLU A CA 1
ATOM 824 C C . GLU A 1 110 ? 6.664 -11.084 -20.524 1.00 87.94 110 GLU A C 1
ATOM 826 O O . GLU A 1 110 ? 7.896 -11.090 -20.427 1.00 87.94 110 GLU A O 1
ATOM 831 N N . ARG A 1 111 ? 5.970 -9.944 -20.538 1.00 88.69 111 ARG A N 1
ATOM 832 C CA . ARG A 1 111 ? 6.615 -8.634 -20.454 1.00 88.69 111 ARG A CA 1
ATOM 833 C C . ARG A 1 111 ? 7.367 -8.447 -19.139 1.00 88.69 111 ARG A C 1
ATOM 835 O O . ARG A 1 111 ? 8.514 -8.010 -19.168 1.00 88.69 111 ARG A O 1
ATOM 842 N N . GLN A 1 112 ? 6.768 -8.814 -18.008 1.00 89.12 112 GLN A N 1
ATOM 843 C CA . GLN A 1 112 ? 7.417 -8.740 -16.697 1.00 89.12 112 GLN A CA 1
ATOM 844 C C . GLN A 1 112 ? 8.690 -9.591 -16.649 1.00 89.12 112 GLN A C 1
ATOM 846 O O . GLN A 1 112 ? 9.708 -9.129 -16.136 1.00 89.12 112 GLN A O 1
ATOM 851 N N . MET A 1 113 ? 8.680 -10.787 -17.246 1.00 87.44 113 MET A N 1
ATOM 852 C CA . MET A 1 113 ? 9.875 -11.632 -17.345 1.00 87.44 113 MET A CA 1
ATOM 853 C C . MET A 1 113 ? 10.999 -10.926 -18.112 1.00 87.44 113 MET A C 1
ATOM 855 O O . MET A 1 113 ? 12.140 -10.868 -17.639 1.00 87.44 113 MET A O 1
ATOM 859 N N . ARG A 1 114 ? 10.683 -10.322 -19.265 1.00 89.75 114 ARG A N 1
ATOM 860 C CA . ARG A 1 114 ? 11.661 -9.579 -20.078 1.00 89.75 114 ARG A CA 1
ATOM 861 C C . ARG A 1 114 ? 12.210 -8.357 -19.344 1.00 89.75 114 ARG A C 1
ATOM 863 O O . ARG A 1 114 ? 13.423 -8.161 -19.315 1.00 89.75 114 ARG A O 1
ATOM 870 N N . VAL A 1 115 ? 11.331 -7.577 -18.718 1.00 91.44 115 VAL A N 1
ATOM 871 C CA . VAL A 1 115 ? 11.679 -6.379 -17.941 1.00 91.44 115 VAL A CA 1
ATOM 872 C C . VAL A 1 115 ? 12.593 -6.726 -16.767 1.00 91.44 115 VAL A C 1
ATOM 874 O O . VAL A 1 115 ? 13.632 -6.095 -16.594 1.00 91.44 115 VAL A O 1
ATOM 877 N N . ARG A 1 116 ? 12.258 -7.756 -15.981 1.00 91.12 116 ARG A N 1
ATOM 878 C CA . ARG A 1 116 ? 13.073 -8.193 -14.836 1.00 91.12 116 ARG A CA 1
ATOM 879 C C . ARG A 1 116 ? 14.442 -8.708 -15.274 1.00 91.12 116 ARG A C 1
ATOM 881 O O . ARG A 1 116 ? 15.451 -8.351 -14.670 1.00 91.12 116 ARG A O 1
ATOM 888 N N . SER A 1 117 ? 14.491 -9.481 -16.360 1.00 90.00 117 SER A N 1
ATOM 889 C CA . SER A 1 117 ? 15.747 -9.970 -16.947 1.00 90.00 117 SER A CA 1
ATOM 890 C C . SER A 1 117 ? 16.636 -8.813 -17.409 1.00 90.00 117 SER A C 1
ATOM 892 O O . SER A 1 117 ? 17.828 -8.773 -17.102 1.00 90.00 117 SER A O 1
ATOM 894 N N . TRP A 1 118 ? 16.045 -7.824 -18.084 1.00 92.44 118 TRP A N 1
ATOM 895 C CA . TRP A 1 118 ? 16.736 -6.595 -18.461 1.00 92.44 118 TRP A CA 1
ATOM 896 C C . TRP A 1 118 ? 17.243 -5.830 -17.230 1.00 92.44 118 TRP A C 1
ATOM 898 O O . TRP A 1 118 ? 18.410 -5.437 -17.203 1.00 92.44 118 TRP A O 1
ATOM 908 N N . ALA A 1 119 ? 16.416 -5.672 -16.195 1.00 92.00 119 ALA A N 1
ATOM 909 C CA . ALA A 1 119 ? 16.766 -4.933 -14.986 1.00 92.00 119 ALA A CA 1
ATOM 910 C C . ALA A 1 119 ? 17.966 -5.554 -14.251 1.00 92.00 119 ALA A C 1
ATOM 912 O O . ALA A 1 119 ? 18.871 -4.828 -13.848 1.00 92.00 119 ALA A O 1
ATOM 913 N N . ILE A 1 120 ? 18.036 -6.888 -14.147 1.00 90.19 120 ILE A N 1
ATOM 914 C CA . ILE A 1 120 ? 19.195 -7.599 -13.569 1.00 90.19 120 ILE A CA 1
ATOM 915 C C . ILE A 1 120 ? 20.486 -7.303 -14.354 1.00 90.19 120 ILE A C 1
ATOM 917 O O . ILE A 1 120 ? 21.565 -7.199 -13.765 1.00 90.19 120 ILE A O 1
ATOM 921 N N . GLY A 1 121 ? 20.395 -7.168 -15.679 1.00 90.06 121 GLY A N 1
ATOM 922 C CA . GLY A 1 121 ? 21.544 -6.877 -16.538 1.00 90.06 121 GLY A CA 1
ATOM 923 C C . GLY A 1 121 ? 21.986 -5.410 -16.528 1.00 90.06 121 GLY A C 1
ATOM 924 O O . GLY A 1 121 ? 23.180 -5.145 -16.660 1.00 90.06 121 GLY A O 1
ATOM 925 N N . ASN A 1 122 ? 21.046 -4.476 -16.360 1.00 92.56 122 ASN A N 1
ATOM 926 C CA . ASN A 1 122 ? 21.250 -3.055 -16.669 1.00 92.56 122 ASN A CA 1
ATOM 927 C C . ASN A 1 122 ? 21.167 -2.118 -15.455 1.00 92.56 122 ASN A C 1
ATOM 929 O O . ASN A 1 122 ? 21.673 -1.003 -15.533 1.00 92.56 122 ASN A O 1
ATOM 933 N N . ILE A 1 123 ? 20.573 -2.547 -14.336 1.00 92.00 123 ILE A N 1
ATOM 934 C CA . ILE A 1 123 ? 20.432 -1.727 -13.125 1.00 92.00 123 ILE A CA 1
ATOM 935 C C . ILE A 1 123 ? 21.323 -2.313 -12.011 1.00 92.00 123 ILE A C 1
ATOM 937 O O . ILE A 1 123 ? 21.037 -3.409 -11.509 1.00 92.00 123 ILE A O 1
ATOM 941 N N . PRO A 1 124 ? 22.407 -1.622 -11.599 1.00 92.06 124 PRO A N 1
ATOM 942 C CA . PRO A 1 124 ? 23.366 -2.131 -10.612 1.00 92.06 124 PRO A CA 1
ATOM 943 C C . PRO A 1 124 ? 22.743 -2.544 -9.273 1.00 92.06 124 PRO A C 1
ATOM 945 O O . PRO A 1 124 ? 23.128 -3.561 -8.684 1.00 92.06 124 PRO A O 1
ATOM 948 N N . GLU A 1 125 ? 21.762 -1.785 -8.795 1.00 89.94 125 GLU A N 1
ATOM 949 C CA . GLU A 1 125 ? 21.057 -2.023 -7.539 1.00 89.94 125 GLU A CA 1
ATOM 950 C C . GLU A 1 125 ? 20.236 -3.318 -7.602 1.00 89.94 125 GLU A C 1
ATOM 952 O O . GLU A 1 125 ? 20.312 -4.147 -6.691 1.00 89.94 125 GLU A O 1
ATOM 957 N N . VAL A 1 126 ? 19.520 -3.534 -8.714 1.00 90.12 126 VAL A N 1
ATOM 958 C CA . VAL A 1 126 ? 18.737 -4.753 -8.977 1.00 90.12 126 VAL A CA 1
ATOM 959 C C . VAL A 1 126 ? 19.670 -5.957 -9.071 1.00 90.12 126 VAL A C 1
ATOM 961 O O . VAL A 1 126 ? 19.425 -6.978 -8.433 1.00 90.12 126 VAL A O 1
ATOM 964 N N . LYS A 1 127 ? 20.787 -5.828 -9.799 1.00 89.94 127 LYS A N 1
ATOM 965 C CA . LYS A 1 127 ? 21.809 -6.878 -9.929 1.00 89.94 127 LYS A CA 1
ATOM 966 C C . LYS A 1 127 ? 22.387 -7.293 -8.576 1.00 89.94 127 LYS A C 1
ATOM 968 O O . LYS A 1 127 ? 22.555 -8.481 -8.295 1.00 89.94 127 LYS A O 1
ATOM 973 N N . THR A 1 128 ? 22.694 -6.311 -7.731 1.00 89.88 128 THR A N 1
ATOM 974 C CA . THR A 1 128 ? 23.241 -6.538 -6.388 1.00 89.88 128 THR A CA 1
ATOM 975 C C . THR A 1 128 ? 22.225 -7.244 -5.496 1.00 89.88 128 THR A C 1
ATOM 977 O O . THR A 1 128 ? 22.567 -8.209 -4.807 1.00 89.88 128 THR A O 1
ATOM 980 N N . TRP A 1 129 ? 20.967 -6.806 -5.541 1.00 87.25 129 TRP A N 1
ATOM 981 C CA . TRP A 1 129 ? 19.876 -7.430 -4.802 1.00 87.25 129 TRP A CA 1
ATOM 982 C C . TRP A 1 129 ? 19.596 -8.864 -5.274 1.00 87.25 129 TRP A C 1
ATOM 984 O O . TRP A 1 129 ? 19.501 -9.762 -4.437 1.00 87.25 129 TRP A O 1
ATOM 994 N N . ALA A 1 130 ? 19.553 -9.112 -6.586 1.00 85.75 130 ALA A N 1
ATOM 995 C CA . ALA A 1 130 ? 19.337 -10.444 -7.154 1.00 85.75 130 ALA A CA 1
ATOM 996 C C . ALA A 1 130 ? 20.431 -11.428 -6.713 1.00 85.75 130 ALA A C 1
ATOM 998 O O . ALA A 1 130 ? 20.128 -12.515 -6.223 1.00 85.75 130 ALA A O 1
ATOM 999 N N . ARG A 1 131 ? 21.704 -11.006 -6.762 1.00 86.50 131 ARG A N 1
ATOM 1000 C CA . ARG A 1 131 ? 22.835 -11.811 -6.271 1.00 86.50 131 ARG A CA 1
ATOM 1001 C C . ARG A 1 131 ? 22.712 -12.122 -4.779 1.00 86.50 131 ARG A C 1
ATOM 1003 O O . ARG A 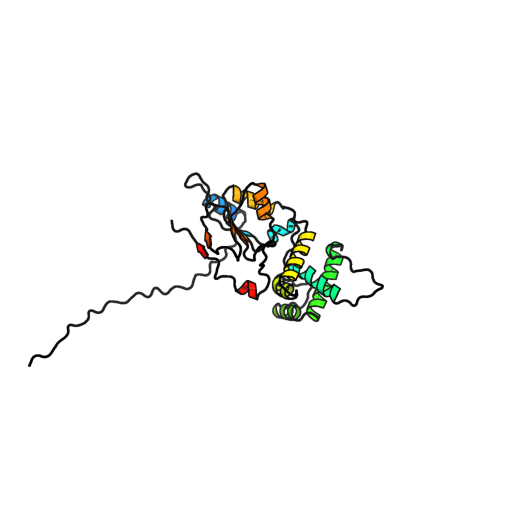1 131 ? 22.935 -13.258 -4.370 1.00 86.50 131 ARG A O 1
ATOM 1010 N N . LYS A 1 132 ? 22.367 -11.125 -3.957 1.00 86.25 132 LYS A N 1
ATOM 1011 C CA . LYS A 1 132 ? 22.218 -11.297 -2.502 1.00 86.25 132 LYS A CA 1
ATOM 1012 C C . LYS A 1 132 ? 21.108 -12.293 -2.155 1.00 86.25 132 LYS A C 1
ATOM 1014 O O . LYS A 1 132 ? 21.273 -13.073 -1.222 1.00 86.25 132 LYS A O 1
ATOM 1019 N N . ASN A 1 133 ? 20.010 -12.271 -2.905 1.00 82.75 133 ASN A N 1
ATOM 1020 C CA . ASN A 1 133 ? 18.855 -13.141 -2.686 1.00 82.75 133 ASN A CA 1
ATOM 1021 C C . ASN A 1 133 ? 18.924 -14.461 -3.473 1.00 82.75 133 ASN A C 1
ATOM 1023 O O . ASN A 1 133 ? 17.964 -15.222 -3.436 1.00 82.75 133 ASN A O 1
ATOM 1027 N N . LYS A 1 134 ? 20.053 -14.754 -4.145 1.00 80.88 134 LYS A N 1
ATOM 1028 C CA . LYS A 1 134 ? 20.262 -15.967 -4.961 1.00 80.88 134 LYS A CA 1
ATOM 1029 C C . LYS A 1 134 ? 19.154 -16.175 -6.001 1.00 80.88 134 LYS A C 1
ATOM 1031 O O . LYS A 1 134 ? 18.625 -17.270 -6.166 1.00 80.88 134 LYS A O 1
ATOM 1036 N N . ILE A 1 135 ? 18.765 -15.086 -6.656 1.00 75.12 135 ILE A N 1
ATOM 1037 C CA . ILE A 1 135 ? 17.772 -15.115 -7.726 1.00 75.12 135 ILE A CA 1
ATOM 1038 C C . ILE A 1 135 ? 18.515 -15.430 -9.016 1.00 75.12 135 ILE A C 1
ATOM 1040 O O . ILE A 1 135 ? 19.036 -14.534 -9.681 1.00 75.12 135 ILE A O 1
ATOM 1044 N N . ASP A 1 136 ? 18.579 -16.722 -9.319 1.00 65.12 136 ASP A N 1
ATOM 1045 C CA . ASP A 1 136 ? 19.187 -17.241 -10.546 1.00 65.12 136 ASP A CA 1
ATOM 1046 C C . ASP A 1 136 ? 18.197 -17.191 -11.724 1.00 65.12 136 ASP A C 1
ATOM 1048 O O . ASP A 1 136 ? 18.608 -17.079 -12.877 1.00 65.12 136 ASP A O 1
ATOM 1052 N N . ASP A 1 137 ? 16.891 -17.200 -11.426 1.00 67.62 137 ASP A N 1
ATOM 1053 C CA . ASP A 1 137 ? 15.806 -17.109 -12.401 1.00 67.62 137 ASP A CA 1
ATOM 1054 C C . ASP A 1 137 ? 14.762 -16.047 -11.977 1.00 67.62 137 ASP A C 1
ATOM 1056 O O . ASP A 1 137 ? 14.117 -16.185 -10.926 1.00 67.62 137 ASP A O 1
ATOM 1060 N N . PRO A 1 138 ? 14.554 -14.978 -12.776 1.00 65.31 138 PRO A N 1
ATOM 1061 C CA . PRO A 1 138 ? 13.567 -13.942 -12.483 1.00 65.31 138 PRO A CA 1
ATOM 1062 C C . PRO A 1 138 ? 12.106 -14.422 -12.534 1.00 65.31 138 PRO A C 1
ATOM 1064 O O . PRO A 1 138 ? 11.226 -13.701 -12.052 1.00 65.31 138 PRO A O 1
ATOM 1067 N N . THR A 1 139 ? 11.848 -15.610 -13.090 1.00 63.00 139 THR A N 1
ATOM 1068 C CA . THR A 1 139 ? 10.520 -16.236 -13.177 1.00 63.00 139 THR A CA 1
ATOM 1069 C C . THR A 1 139 ? 10.127 -17.000 -11.909 1.00 63.00 139 THR A C 1
ATOM 1071 O O . THR A 1 139 ? 8.939 -17.156 -11.636 1.00 63.00 139 THR A O 1
ATOM 1074 N N . VAL A 1 140 ? 11.109 -17.428 -11.104 1.00 56.06 140 VAL A N 1
ATOM 1075 C CA . VAL A 1 140 ? 10.893 -18.300 -9.933 1.00 56.06 140 VAL A CA 1
ATOM 1076 C C . VAL A 1 140 ? 10.864 -17.515 -8.619 1.00 56.06 140 VAL A C 1
ATOM 1078 O O . VAL A 1 140 ? 10.228 -17.943 -7.655 1.00 56.06 140 VAL A O 1
ATOM 1081 N N . SER A 1 141 ? 11.518 -16.351 -8.554 1.00 63.16 141 SER A N 1
ATOM 1082 C CA . SER A 1 141 ? 11.532 -15.554 -7.322 1.00 63.16 141 SER A CA 1
ATOM 1083 C C . SER A 1 141 ? 10.167 -14.927 -7.030 1.00 63.16 141 SER A C 1
ATOM 1085 O O . SER A 1 141 ? 9.647 -14.136 -7.820 1.00 63.16 141 SER A O 1
ATOM 1087 N N . SER A 1 142 ? 9.612 -15.264 -5.863 1.00 63.22 142 SER A N 1
ATOM 1088 C CA . SER A 1 142 ? 8.304 -14.806 -5.387 1.00 63.22 142 SER A CA 1
ATOM 1089 C C . SER A 1 142 ? 8.350 -13.547 -4.513 1.00 63.22 142 SER A C 1
ATOM 1091 O O . SER A 1 142 ? 7.308 -13.156 -4.001 1.00 63.22 142 SER A O 1
ATOM 1093 N N . ASP A 1 143 ? 9.528 -12.957 -4.276 1.00 76.88 143 ASP A N 1
ATOM 1094 C CA . ASP A 1 143 ? 9.696 -11.822 -3.350 1.00 76.88 143 ASP A CA 1
ATOM 1095 C C . ASP A 1 143 ? 10.414 -10.648 -4.022 1.00 76.88 143 ASP A C 1
ATOM 1097 O O . ASP A 1 143 ? 11.476 -10.200 -3.594 1.00 76.88 143 ASP A O 1
ATOM 1101 N N . TRP A 1 144 ? 9.849 -10.145 -5.119 1.00 84.00 144 TRP A N 1
ATOM 1102 C CA . TRP A 1 144 ? 10.347 -8.915 -5.744 1.00 84.00 144 TRP A CA 1
ATOM 1103 C C . TRP A 1 144 ? 9.964 -7.674 -4.933 1.00 84.00 144 TRP A C 1
ATOM 1105 O O . TRP A 1 144 ? 10.608 -6.631 -5.053 1.00 84.00 144 TRP A O 1
ATOM 1115 N N . GLY A 1 145 ? 8.977 -7.785 -4.042 1.00 84.00 145 GLY A N 1
ATOM 1116 C CA . GLY A 1 145 ? 8.570 -6.734 -3.113 1.00 84.00 145 GLY A CA 1
ATOM 1117 C C . GLY A 1 145 ? 9.679 -6.291 -2.170 1.00 84.00 145 GLY A C 1
ATOM 1118 O O . GLY A 1 145 ? 9.749 -5.107 -1.837 1.00 84.00 145 GLY A O 1
ATOM 1119 N N . GLY A 1 146 ? 10.608 -7.182 -1.811 1.00 83.94 146 GLY A N 1
ATOM 1120 C CA . GLY A 1 146 ? 11.807 -6.827 -1.049 1.00 83.94 146 GLY A CA 1
ATOM 1121 C C . GLY A 1 146 ? 12.696 -5.769 -1.721 1.00 83.94 146 GLY A C 1
ATOM 1122 O O . GLY A 1 146 ? 13.490 -5.113 -1.044 1.00 83.94 146 GLY A O 1
ATOM 1123 N N . LEU A 1 147 ? 12.559 -5.563 -3.035 1.00 86.88 147 LEU A N 1
ATOM 1124 C CA . LEU A 1 147 ? 13.284 -4.542 -3.788 1.00 86.88 147 LEU A CA 1
ATOM 1125 C C . LEU A 1 147 ? 12.598 -3.168 -3.754 1.00 86.88 147 LEU A C 1
ATOM 1127 O O . LEU A 1 147 ? 13.229 -2.177 -4.106 1.00 86.88 147 LEU A O 1
ATOM 1131 N N . TYR A 1 148 ? 11.346 -3.074 -3.293 1.00 87.19 148 TYR A N 1
ATOM 1132 C CA . TYR A 1 148 ? 10.515 -1.862 -3.327 1.00 87.19 148 TYR A CA 1
ATOM 1133 C C . TYR A 1 148 ? 11.261 -0.575 -2.952 1.00 87.19 148 TYR A C 1
ATOM 1135 O O . TYR A 1 148 ? 11.310 0.368 -3.742 1.00 87.19 148 TYR A O 1
ATOM 1143 N N . SER A 1 149 ? 11.898 -0.547 -1.779 1.00 84.25 149 SER A N 1
ATOM 1144 C CA . SER A 1 149 ? 12.600 0.646 -1.291 1.00 84.25 149 SER A CA 1
ATOM 1145 C C . SER A 1 149 ? 13.830 1.005 -2.122 1.00 84.25 149 SER A C 1
ATOM 1147 O O . SER A 1 149 ? 14.122 2.182 -2.317 1.00 84.25 149 SER A O 1
ATOM 1149 N N . THR A 1 150 ? 14.551 0.003 -2.623 1.00 85.81 150 THR A N 1
ATOM 1150 C CA . THR A 1 150 ? 15.712 0.197 -3.499 1.00 85.81 150 THR A CA 1
ATOM 1151 C C . THR A 1 150 ? 15.278 0.668 -4.884 1.00 85.81 150 THR A C 1
ATOM 1153 O O . THR A 1 150 ? 15.873 1.587 -5.432 1.00 85.81 150 THR A O 1
ATOM 1156 N N . CYS A 1 151 ? 14.202 0.095 -5.421 1.00 85.88 151 CYS A N 1
ATOM 1157 C CA . CYS A 1 151 ? 13.604 0.499 -6.685 1.00 85.88 151 CYS A CA 1
ATOM 1158 C C . CYS A 1 151 ? 13.129 1.952 -6.636 1.00 85.88 151 CYS A C 1
ATOM 1160 O O . CYS A 1 151 ? 13.515 2.740 -7.490 1.00 85.88 151 CYS A O 1
ATOM 1162 N N . LEU A 1 152 ? 12.370 2.351 -5.612 1.00 85.88 152 LEU A N 1
ATOM 1163 C CA . LEU A 1 152 ? 11.945 3.748 -5.472 1.00 85.88 152 LEU A CA 1
ATOM 1164 C C . LEU A 1 152 ? 13.118 4.721 -5.320 1.00 85.88 152 LEU A C 1
ATOM 1166 O O . LEU A 1 152 ? 12.992 5.882 -5.697 1.00 85.88 152 LEU A O 1
ATOM 1170 N N . ALA A 1 153 ? 14.265 4.277 -4.801 1.00 86.88 153 ALA A N 1
ATOM 1171 C CA . ALA A 1 153 ? 15.464 5.108 -4.732 1.00 86.88 153 ALA A CA 1
ATOM 1172 C C . ALA A 1 153 ? 16.067 5.439 -6.112 1.00 86.88 153 ALA A C 1
ATOM 1174 O O . ALA A 1 153 ? 16.834 6.392 -6.201 1.00 86.88 153 ALA A O 1
ATOM 1175 N N . LEU A 1 154 ? 15.687 4.718 -7.177 1.00 87.94 154 LEU A N 1
ATOM 1176 C CA . LEU A 1 154 ? 16.087 5.025 -8.557 1.00 87.94 154 LEU A CA 1
ATOM 1177 C C . LEU A 1 154 ? 15.413 6.299 -9.095 1.00 87.94 154 LEU A C 1
ATOM 1179 O O . LEU A 1 154 ? 15.926 6.925 -10.021 1.00 87.94 154 LEU A O 1
ATOM 1183 N N . LEU A 1 155 ? 14.269 6.691 -8.524 1.00 87.25 155 LEU A N 1
ATOM 1184 C CA . LEU A 1 155 ? 13.587 7.937 -8.866 1.00 87.25 155 LEU A CA 1
ATOM 1185 C C . LEU A 1 155 ? 14.273 9.125 -8.179 1.00 87.25 155 LEU A C 1
ATOM 1187 O O . LEU A 1 155 ? 14.540 9.104 -6.974 1.00 87.25 155 LEU A O 1
ATOM 1191 N N . GLN A 1 156 ? 14.540 10.174 -8.958 1.00 85.56 156 GLN A N 1
ATOM 1192 C CA . GLN A 1 156 ? 15.252 11.362 -8.496 1.00 85.56 156 GLN A CA 1
ATOM 1193 C C . GLN A 1 156 ? 14.330 12.268 -7.675 1.00 85.56 156 GLN A C 1
ATOM 1195 O O . GLN A 1 156 ? 13.379 12.843 -8.193 1.00 85.56 156 GLN A O 1
ATOM 1200 N N . GLY A 1 157 ? 14.643 12.421 -6.389 1.00 80.38 157 GLY A N 1
ATOM 1201 C CA . GLY A 1 157 ? 13.901 13.298 -5.485 1.00 80.38 157 GLY A CA 1
ATOM 1202 C C . GLY A 1 157 ? 12.658 12.659 -4.858 1.00 80.38 157 GLY A C 1
ATOM 1203 O O . GLY A 1 157 ? 12.220 11.562 -5.198 1.00 80.38 157 GLY A O 1
ATOM 1204 N N . GLU A 1 158 ? 12.118 13.325 -3.840 1.00 75.75 158 GLU A N 1
ATOM 1205 C CA . GLU A 1 158 ? 10.900 12.880 -3.153 1.00 75.75 158 GLU A CA 1
ATOM 1206 C C . GLU A 1 158 ? 9.648 13.074 -4.017 1.00 75.75 158 GLU A C 1
ATOM 1208 O O . GLU A 1 158 ? 8.816 12.173 -4.081 1.00 75.75 158 GLU A O 1
ATOM 1213 N N . GLU A 1 159 ? 9.573 14.178 -4.757 1.00 79.69 159 GLU A N 1
ATOM 1214 C CA . GLU A 1 159 ? 8.448 14.507 -5.637 1.00 79.69 159 GLU A CA 1
ATOM 1215 C C . GLU A 1 159 ? 8.205 13.427 -6.700 1.00 79.69 159 GLU A C 1
ATOM 1217 O O . GLU A 1 159 ? 7.104 12.888 -6.778 1.00 79.69 159 GLU A O 1
ATOM 1222 N N . ALA A 1 160 ? 9.244 13.004 -7.431 1.00 83.12 160 ALA A N 1
ATOM 1223 C CA . ALA A 1 160 ? 9.114 11.959 -8.450 1.00 83.12 160 ALA A CA 1
ATOM 1224 C C . ALA A 1 160 ? 8.648 10.612 -7.865 1.00 83.12 160 ALA A C 1
ATOM 1226 O O . ALA A 1 160 ? 7.895 9.873 -8.500 1.00 83.12 160 ALA A O 1
ATOM 1227 N N . ARG A 1 161 ? 9.073 10.283 -6.634 1.00 84.81 161 ARG A N 1
ATOM 1228 C CA . ARG A 1 161 ? 8.610 9.082 -5.918 1.00 84.81 161 ARG A CA 1
ATOM 1229 C C . ARG A 1 161 ? 7.135 9.189 -5.550 1.00 84.81 161 ARG A C 1
ATOM 1231 O O . ARG A 1 161 ? 6.391 8.234 -5.763 1.00 84.81 161 ARG A O 1
ATOM 1238 N N . GLN A 1 162 ? 6.720 10.331 -5.008 1.00 80.06 162 GLN A N 1
ATOM 1239 C CA . GLN A 1 162 ? 5.327 10.580 -4.643 1.00 80.06 162 GLN A CA 1
ATOM 1240 C C . GLN A 1 162 ? 4.424 10.547 -5.875 1.00 80.06 162 GLN A C 1
ATOM 1242 O O . GLN A 1 162 ? 3.417 9.843 -5.868 1.00 80.06 162 GLN A O 1
ATOM 1247 N N . GLU A 1 163 ? 4.810 11.238 -6.947 1.00 84.44 163 GLU A N 1
ATOM 1248 C CA . GLU A 1 163 ? 4.070 11.264 -8.206 1.00 84.44 163 GLU A CA 1
ATOM 1249 C C . GLU A 1 163 ? 3.881 9.852 -8.771 1.00 84.44 163 GLU A C 1
ATOM 1251 O O . GLU A 1 163 ? 2.758 9.457 -9.092 1.00 84.44 163 GLU A O 1
ATOM 1256 N N . PHE A 1 164 ? 4.948 9.049 -8.793 1.00 86.94 164 PHE A N 1
ATOM 1257 C CA . PHE A 1 164 ? 4.882 7.663 -9.248 1.00 86.94 164 PHE A CA 1
ATOM 1258 C C . PHE A 1 164 ? 3.932 6.796 -8.406 1.00 86.94 164 PHE A C 1
ATOM 1260 O O . PHE A 1 164 ? 3.154 6.007 -8.950 1.00 86.94 164 PHE A O 1
ATOM 1267 N N . ILE A 1 165 ? 3.958 6.935 -7.078 1.00 83.75 165 ILE A N 1
ATOM 1268 C CA . ILE A 1 165 ? 3.058 6.189 -6.185 1.00 83.75 165 ILE A CA 1
ATOM 1269 C C . ILE A 1 165 ? 1.606 6.632 -6.389 1.00 83.75 165 ILE A C 1
ATOM 1271 O O . ILE A 1 165 ? 0.711 5.788 -6.481 1.00 83.75 165 ILE A O 1
ATOM 1275 N N . VAL A 1 166 ? 1.364 7.941 -6.511 1.00 83.00 166 VAL A N 1
ATOM 1276 C CA . VAL A 1 166 ? 0.038 8.494 -6.818 1.00 83.00 166 VAL A CA 1
ATOM 1277 C C . VAL A 1 166 ? -0.486 7.923 -8.135 1.00 83.00 166 VAL A C 1
ATOM 1279 O O . VAL A 1 166 ? -1.644 7.514 -8.207 1.00 83.00 166 VAL A O 1
ATOM 1282 N N . GLU A 1 167 ? 0.346 7.862 -9.170 1.00 83.75 167 GLU A N 1
ATOM 1283 C CA . GLU A 1 167 ? -0.010 7.272 -10.460 1.00 83.75 167 GLU A CA 1
ATOM 1284 C C . GLU A 1 167 ? -0.379 5.790 -10.325 1.00 83.75 167 GLU A C 1
ATOM 1286 O O . GLU A 1 167 ? -1.436 5.370 -10.804 1.00 83.75 167 GLU A O 1
ATOM 1291 N N . CYS A 1 168 ? 0.414 5.022 -9.571 1.00 81.56 168 CYS A N 1
ATOM 1292 C CA . CYS A 1 168 ? 0.108 3.622 -9.284 1.00 81.56 168 CYS A CA 1
ATOM 1293 C C . CYS A 1 168 ? -1.259 3.445 -8.605 1.00 81.56 168 CYS A C 1
ATOM 1295 O O . CYS A 1 168 ? -1.956 2.461 -8.857 1.00 81.56 168 CYS A O 1
ATOM 1297 N N . PHE A 1 169 ? -1.663 4.389 -7.753 1.00 79.44 169 PHE A N 1
ATOM 1298 C CA . PHE A 1 169 ? -2.938 4.321 -7.037 1.00 79.44 169 PHE A CA 1
ATOM 1299 C C . PHE A 1 169 ? -4.118 4.812 -7.886 1.00 79.44 169 PHE A C 1
ATOM 1301 O O . PHE A 1 169 ? -5.224 4.278 -7.758 1.00 79.44 169 PHE A O 1
ATOM 1308 N N . LYS A 1 170 ? -3.899 5.790 -8.778 1.00 75.44 170 LYS A N 1
ATOM 1309 C CA . LYS A 1 170 ? -4.920 6.308 -9.709 1.00 75.44 170 LYS A CA 1
ATOM 1310 C C . LYS A 1 170 ? -5.457 5.212 -10.628 1.00 75.44 170 LYS A C 1
ATOM 1312 O O . LYS A 1 170 ? -6.670 5.117 -10.819 1.00 75.44 170 LYS A O 1
ATOM 1317 N N . GLU A 1 171 ? -4.586 4.344 -11.136 1.00 65.25 171 GLU A N 1
ATOM 1318 C CA . GLU A 1 171 ? -4.994 3.201 -11.967 1.00 65.25 171 GLU A CA 1
ATOM 1319 C C . GLU A 1 171 ? -5.897 2.206 -11.215 1.00 65.25 171 GLU A C 1
ATOM 1321 O O . GLU A 1 171 ? -6.801 1.615 -11.806 1.00 65.25 171 GLU A O 1
ATOM 1326 N N . GLY A 1 172 ? -5.716 2.078 -9.896 1.00 63.19 172 GLY A N 1
ATOM 1327 C CA . GLY A 1 172 ? -6.538 1.251 -9.008 1.00 63.19 172 GLY A CA 1
ATOM 1328 C C . GLY A 1 172 ? -7.954 1.776 -8.755 1.00 63.19 172 GLY A C 1
ATOM 1329 O O . GLY A 1 172 ? -8.757 1.106 -8.110 1.00 63.19 172 GLY A O 1
ATOM 1330 N N . ARG A 1 173 ? -8.284 2.983 -9.238 1.00 64.56 173 ARG A N 1
ATOM 1331 C CA . ARG A 1 173 ? -9.559 3.695 -9.008 1.00 64.56 173 ARG A CA 1
ATOM 1332 C C . ARG A 1 173 ? -9.913 3.940 -7.531 1.00 64.56 173 ARG A C 1
ATOM 1334 O O . ARG A 1 173 ? -11.028 4.379 -7.257 1.00 64.56 173 ARG A O 1
ATOM 1341 N N . GLY A 1 174 ? -8.993 3.670 -6.598 1.00 64.44 174 GLY A N 1
ATOM 1342 C CA . GLY A 1 174 ? -9.087 3.996 -5.172 1.00 64.44 174 GLY A CA 1
ATOM 1343 C C . GLY A 1 174 ? -10.435 3.656 -4.536 1.00 64.44 174 GLY A C 1
ATOM 1344 O O . GLY A 1 174 ? -10.987 4.481 -3.811 1.00 64.44 174 GLY A O 1
ATOM 1345 N N . ARG A 1 175 ? -11.032 2.500 -4.838 1.00 80.50 175 ARG A N 1
ATOM 1346 C CA . ARG A 1 175 ? -12.379 2.163 -4.346 1.00 80.50 175 ARG A CA 1
ATOM 1347 C C . ARG A 1 175 ? -12.327 1.731 -2.887 1.00 80.50 175 ARG A C 1
ATOM 1349 O O . ARG A 1 175 ? -11.363 1.114 -2.462 1.00 80.50 175 ARG A O 1
ATOM 1356 N N . LEU A 1 176 ? -13.376 2.006 -2.114 1.00 85.94 176 LEU A N 1
ATOM 1357 C CA . LEU A 1 176 ? -13.502 1.343 -0.816 1.00 85.94 176 LEU A CA 1
ATOM 1358 C C . LEU A 1 176 ? -13.774 -0.141 -1.038 1.00 85.94 176 LEU A C 1
ATOM 1360 O O . LEU A 1 176 ? -14.562 -0.508 -1.907 1.00 85.94 176 LEU A O 1
ATOM 1364 N N . ASN A 1 177 ? -13.130 -0.980 -0.237 1.00 89.88 177 ASN A N 1
ATOM 1365 C CA . ASN A 1 177 ? -13.394 -2.409 -0.214 1.00 89.88 177 ASN A CA 1
ATOM 1366 C C . ASN A 1 177 ? -14.006 -2.823 1.127 1.00 89.88 177 ASN A C 1
ATOM 1368 O O . ASN A 1 177 ? -14.005 -2.075 2.108 1.00 89.88 177 ASN A O 1
ATOM 1372 N N . LEU A 1 178 ? -14.503 -4.058 1.167 1.00 92.69 178 LEU A N 1
ATOM 1373 C CA . LEU A 1 178 ? -15.138 -4.608 2.358 1.00 92.69 178 LEU A CA 1
ATOM 1374 C C . LEU A 1 178 ? -14.176 -4.690 3.553 1.00 92.69 178 LEU A C 1
ATOM 1376 O O . LEU A 1 178 ? -14.608 -4.506 4.684 1.00 92.69 178 LEU A O 1
ATOM 1380 N N . ALA A 1 179 ? -12.879 -4.913 3.322 1.00 92.75 179 ALA A N 1
ATOM 1381 C CA . ALA A 1 179 ? -11.892 -5.013 4.397 1.00 92.75 179 ALA A CA 1
ATOM 1382 C C . ALA A 1 179 ? -11.805 -3.716 5.218 1.00 92.75 179 ALA A C 1
ATOM 1384 O O . ALA A 1 179 ? -11.875 -3.763 6.445 1.00 92.75 179 ALA A O 1
ATOM 1385 N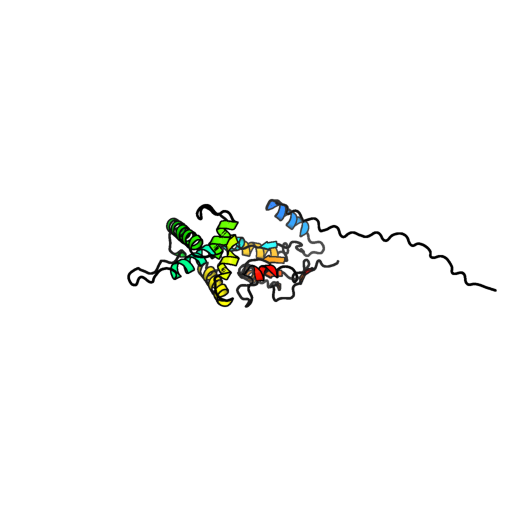 N . HIS A 1 180 ? -11.721 -2.560 4.554 1.00 93.38 180 HIS A N 1
ATOM 1386 C CA . HIS A 1 180 ? -11.681 -1.266 5.238 1.00 93.38 180 HIS A CA 1
ATOM 1387 C C . HIS A 1 180 ? -13.017 -0.915 5.900 1.00 93.38 180 HIS A C 1
ATOM 1389 O O . HIS A 1 180 ? -13.010 -0.379 7.005 1.00 93.38 180 HIS A O 1
ATOM 1395 N N . LEU A 1 181 ? -14.152 -1.268 5.282 1.00 93.88 181 LEU A N 1
ATOM 1396 C CA . LEU A 1 181 ? -15.480 -1.074 5.881 1.00 93.88 181 LEU A CA 1
ATOM 1397 C C . LEU A 1 181 ? -15.662 -1.907 7.158 1.00 93.88 181 LEU A C 1
ATOM 1399 O O . LEU A 1 181 ? -16.102 -1.388 8.179 1.00 93.88 181 LEU A O 1
ATOM 1403 N N . LEU A 1 182 ? -15.273 -3.186 7.132 1.00 94.19 182 LEU A N 1
ATOM 1404 C CA . LEU A 1 182 ? -15.328 -4.053 8.311 1.00 94.19 182 LEU A CA 1
ATOM 1405 C C . LEU A 1 182 ? -14.363 -3.581 9.402 1.00 94.19 182 LEU A C 1
ATOM 1407 O O . LEU A 1 182 ? -14.716 -3.611 10.579 1.00 94.19 182 LEU A O 1
ATOM 1411 N N . MET A 1 183 ? -13.172 -3.105 9.030 1.00 93.88 183 MET A N 1
ATOM 1412 C CA . MET A 1 183 ? -12.228 -2.533 9.991 1.00 93.88 183 MET A CA 1
ATOM 1413 C C . MET A 1 183 ? -12.787 -1.265 10.644 1.00 93.88 183 MET A C 1
ATOM 1415 O O . MET A 1 183 ? -12.753 -1.148 11.867 1.00 93.88 183 MET A O 1
ATOM 1419 N N . ALA A 1 184 ? -13.367 -0.354 9.856 1.00 94.69 184 ALA A N 1
ATOM 1420 C CA . ALA A 1 184 ? -14.045 0.830 10.376 1.00 94.69 184 ALA A CA 1
ATOM 1421 C C . ALA A 1 184 ? -15.181 0.443 11.335 1.00 94.69 184 ALA A C 1
ATOM 1423 O O . ALA A 1 184 ? -15.267 0.992 12.429 1.00 94.69 184 ALA A O 1
ATOM 1424 N N . GLN A 1 185 ? -15.980 -0.574 10.998 1.00 93.38 185 GLN A N 1
ATOM 1425 C CA . GLN A 1 185 ? -17.039 -1.065 11.879 1.00 93.38 185 GLN A CA 1
ATOM 1426 C C . GLN A 1 185 ? -16.491 -1.619 13.203 1.00 93.38 185 GLN A C 1
ATOM 1428 O O . GLN A 1 185 ? -17.048 -1.327 14.262 1.00 93.38 185 GLN A O 1
ATOM 1433 N N . LEU A 1 186 ? -15.397 -2.390 13.175 1.00 91.25 186 LEU A N 1
ATOM 1434 C CA . LEU A 1 186 ? -14.724 -2.876 14.389 1.00 91.25 186 LEU A CA 1
ATOM 1435 C C . LEU A 1 186 ? -14.199 -1.726 15.255 1.00 91.25 186 LEU A C 1
ATOM 1437 O O . LEU A 1 186 ? -14.204 -1.831 16.485 1.00 91.25 186 LEU A O 1
ATOM 1441 N N . MET A 1 187 ? -13.774 -0.633 14.618 1.00 91.56 187 MET A N 1
ATOM 1442 C CA . MET A 1 187 ? -13.335 0.569 15.313 1.00 91.56 187 MET A CA 1
ATOM 1443 C C . MET A 1 187 ? -14.497 1.317 15.969 1.00 91.56 187 MET A C 1
ATOM 1445 O O . MET A 1 187 ? -14.481 1.534 17.178 1.00 91.56 187 MET A O 1
ATOM 1449 N N . VAL A 1 188 ? -15.542 1.627 15.200 1.00 90.31 188 VAL A N 1
ATOM 1450 C CA . VAL A 1 188 ? -16.752 2.337 15.657 1.00 90.31 188 VAL A CA 1
ATOM 1451 C C . VAL A 1 188 ? -17.441 1.587 16.803 1.00 90.31 188 VAL A C 1
ATOM 1453 O O . VAL A 1 188 ? -17.888 2.182 17.778 1.00 90.31 188 VAL A O 1
ATOM 1456 N N . THR A 1 189 ? -17.486 0.254 16.734 1.00 88.75 189 THR A N 1
ATOM 1457 C CA . THR A 1 189 ? -18.080 -0.593 17.789 1.00 88.75 189 THR A CA 1
ATOM 1458 C C . THR A 1 189 ? -17.172 -0.792 19.009 1.00 88.75 189 THR A C 1
ATOM 1460 O O . THR A 1 189 ? -17.570 -1.430 19.988 1.00 88.75 189 THR A O 1
ATOM 1463 N N . GLY A 1 190 ? -15.959 -0.231 18.982 1.00 85.62 190 GLY A N 1
ATOM 1464 C CA . GLY A 1 190 ? -15.042 -0.188 20.115 1.00 85.62 190 GLY A CA 1
ATOM 1465 C C . GLY A 1 190 ? -14.267 -1.479 20.375 1.00 85.62 190 GLY A C 1
ATOM 1466 O O . GLY A 1 190 ? -13.657 -1.587 21.439 1.00 85.62 190 GLY A O 1
ATOM 1467 N N . PHE A 1 191 ? -14.262 -2.444 19.448 1.00 86.38 191 PHE A N 1
ATOM 1468 C CA . PHE A 1 191 ? -13.429 -3.654 19.553 1.00 86.38 191 PHE A CA 1
ATOM 1469 C C . PHE A 1 191 ? -11.954 -3.369 19.263 1.00 86.38 191 PHE A C 1
ATOM 1471 O O . PHE A 1 191 ? -11.065 -3.984 19.855 1.00 86.38 191 PHE A O 1
ATOM 1478 N N . VAL A 1 192 ? -11.696 -2.421 18.366 1.00 88.56 192 VAL A N 1
ATOM 1479 C CA . VAL A 1 192 ? -10.358 -1.953 18.002 1.00 88.56 192 VAL A CA 1
ATOM 1480 C C . VAL A 1 192 ? -10.337 -0.442 18.171 1.00 88.56 192 VAL A C 1
ATOM 1482 O O . VAL A 1 192 ? -11.282 0.230 17.789 1.00 88.56 192 VAL A O 1
ATOM 1485 N N . ARG A 1 193 ? -9.290 0.128 18.766 1.00 86.12 193 ARG A N 1
ATOM 1486 C CA . ARG A 1 193 ? -9.184 1.596 18.890 1.00 86.12 193 ARG A CA 1
ATOM 1487 C C . ARG A 1 193 ? -8.013 2.178 18.133 1.00 86.12 193 ARG A C 1
ATOM 1489 O O . ARG A 1 193 ? -8.090 3.328 17.714 1.00 86.12 193 ARG A O 1
ATOM 1496 N N . THR A 1 194 ? -6.976 1.382 17.916 1.00 88.31 194 THR A N 1
ATOM 1497 C CA . THR A 1 194 ? -5.733 1.851 17.320 1.00 88.31 194 THR A CA 1
ATOM 1498 C C . THR A 1 194 ? -5.358 0.953 16.153 1.00 88.31 194 THR A C 1
ATOM 1500 O O . THR A 1 194 ? -5.167 -0.254 16.318 1.00 88.31 194 THR A O 1
ATOM 1503 N N . ILE A 1 195 ? -5.228 1.557 14.976 1.00 90.88 195 ILE A N 1
ATOM 1504 C CA . ILE A 1 195 ? -4.632 0.932 13.797 1.00 90.88 195 ILE A CA 1
ATOM 1505 C C . ILE A 1 195 ? -3.237 1.507 13.599 1.00 90.88 195 ILE A C 1
ATOM 1507 O O . ILE A 1 195 ? -3.066 2.721 13.570 1.00 90.88 195 ILE A O 1
ATOM 1511 N N . LEU A 1 196 ? -2.250 0.639 13.415 1.00 89.75 196 LEU A N 1
ATOM 1512 C CA . LEU A 1 196 ? -0.965 0.980 12.817 1.00 89.75 196 LEU A CA 1
ATOM 1513 C C . LEU A 1 196 ? -1.001 0.526 11.366 1.00 89.75 196 LEU A C 1
ATOM 1515 O O . LEU A 1 196 ? -1.415 -0.596 11.090 1.00 89.75 196 LEU A O 1
ATOM 1519 N N . THR A 1 197 ? -0.569 1.364 10.437 1.00 88.44 197 THR A N 1
ATOM 1520 C CA . THR A 1 197 ? -0.546 1.018 9.021 1.00 88.44 197 THR A CA 1
ATOM 1521 C C . THR A 1 197 ? 0.771 1.404 8.372 1.00 88.44 197 THR A C 1
ATOM 1523 O O . THR A 1 197 ? 1.354 2.449 8.661 1.00 88.44 197 THR A O 1
ATOM 1526 N N . THR A 1 198 ? 1.251 0.536 7.486 1.00 82.94 198 THR A N 1
ATOM 1527 C CA . THR A 1 198 ? 2.356 0.845 6.564 1.00 82.94 198 THR A CA 1
ATOM 1528 C C . THR A 1 198 ? 1.852 1.328 5.206 1.00 82.94 198 THR A C 1
ATOM 1530 O O . THR A 1 198 ? 2.664 1.596 4.323 1.00 82.94 198 THR A O 1
ATOM 1533 N N . ASN A 1 199 ? 0.531 1.384 5.017 1.00 83.56 199 ASN A N 1
ATOM 1534 C CA . ASN A 1 199 ? -0.093 1.805 3.769 1.00 83.56 199 ASN A CA 1
ATOM 1535 C C . ASN A 1 199 ? -0.077 3.327 3.680 1.00 83.56 199 ASN A C 1
ATOM 1537 O O . ASN A 1 199 ? -0.224 4.006 4.690 1.00 83.56 199 ASN A O 1
ATOM 1541 N N . PHE A 1 200 ? 0.035 3.855 2.465 1.00 77.62 200 PHE A N 1
ATOM 1542 C CA . PHE A 1 200 ? -0.014 5.297 2.213 1.00 77.62 200 PHE A CA 1
ATOM 1543 C C . PHE A 1 200 ? -1.428 5.786 1.870 1.00 77.62 200 PHE A C 1
ATOM 1545 O O . PHE A 1 200 ? -1.686 6.989 1.904 1.00 77.62 200 PHE A O 1
ATOM 1552 N N . ASP A 1 201 ? -2.331 4.862 1.523 1.00 83.88 201 ASP A N 1
ATOM 1553 C CA . ASP A 1 201 ? -3.698 5.161 1.106 1.00 83.88 201 ASP A CA 1
ATOM 1554 C C . ASP A 1 201 ? -4.583 5.688 2.252 1.00 83.88 201 ASP A C 1
ATOM 1556 O O . ASP A 1 201 ? -4.298 5.544 3.446 1.00 83.88 201 ASP A O 1
ATOM 1560 N N . ASP A 1 202 ? -5.680 6.336 1.875 1.00 87.56 202 ASP A N 1
ATOM 1561 C CA . ASP A 1 202 ? -6.660 6.916 2.788 1.00 87.56 202 ASP A CA 1
ATOM 1562 C C . ASP A 1 202 ? -7.930 6.057 2.929 1.00 87.56 202 ASP A C 1
ATOM 1564 O O . ASP A 1 202 ? -8.935 6.536 3.456 1.00 87.56 202 ASP A O 1
ATOM 1568 N N . LEU A 1 203 ? -7.913 4.788 2.494 1.00 90.75 203 LEU A N 1
ATOM 1569 C CA . LEU A 1 203 ? -9.119 3.956 2.413 1.00 90.75 203 LEU A CA 1
ATOM 1570 C C . LEU A 1 203 ? -9.754 3.723 3.783 1.00 90.75 203 LEU A C 1
ATOM 1572 O O . LEU A 1 203 ? -10.975 3.794 3.913 1.00 90.75 203 LEU A O 1
ATOM 1576 N N . LEU A 1 204 ? -8.945 3.495 4.820 1.00 92.50 204 LEU A N 1
ATOM 1577 C CA . LEU A 1 204 ? -9.462 3.362 6.183 1.00 92.50 204 LEU A CA 1
ATOM 1578 C C . LEU A 1 204 ? -10.086 4.671 6.691 1.00 92.50 204 LEU A C 1
ATOM 1580 O O . LEU A 1 204 ? -11.154 4.639 7.294 1.00 92.50 204 LEU A O 1
ATOM 1584 N N . LEU A 1 205 ? -9.449 5.818 6.433 1.00 91.56 205 LEU A N 1
ATOM 1585 C CA . LEU A 1 205 ? -9.970 7.124 6.854 1.00 91.56 205 LEU A CA 1
ATOM 1586 C C . LEU A 1 205 ? -11.297 7.430 6.165 1.00 91.56 205 LEU A C 1
ATOM 1588 O O . LEU A 1 205 ? -12.248 7.857 6.811 1.00 91.56 205 LEU A O 1
ATOM 1592 N N . ARG A 1 206 ? -11.386 7.143 4.866 1.00 91.31 206 ARG A N 1
ATOM 1593 C CA . ARG A 1 206 ? -12.630 7.264 4.110 1.00 91.31 206 ARG A CA 1
ATOM 1594 C C . ARG A 1 206 ? -13.710 6.332 4.645 1.00 91.31 206 ARG A C 1
ATOM 1596 O O . ARG A 1 206 ? -14.847 6.763 4.783 1.00 91.31 206 ARG A O 1
ATOM 1603 N N . ALA A 1 207 ? -13.376 5.081 4.966 1.00 93.88 207 ALA A N 1
ATOM 1604 C CA . ALA A 1 207 ? -14.327 4.145 5.563 1.00 93.88 207 ALA A CA 1
ATOM 1605 C C . ALA A 1 207 ? -14.852 4.645 6.921 1.00 93.88 207 ALA A C 1
ATOM 1607 O O . ALA A 1 207 ? -16.051 4.575 7.167 1.00 93.88 207 ALA A O 1
ATOM 1608 N N . LEU A 1 208 ? -13.987 5.212 7.768 1.00 93.94 208 LEU A N 1
ATOM 1609 C CA . LEU A 1 208 ? -14.395 5.839 9.031 1.00 93.94 208 LEU A CA 1
ATOM 1610 C C . LEU A 1 208 ? -15.276 7.074 8.805 1.00 93.94 208 LEU A C 1
ATOM 1612 O O . LEU A 1 208 ? -16.284 7.234 9.488 1.00 93.94 208 LEU A O 1
ATOM 1616 N N . GLN A 1 209 ? -14.970 7.886 7.792 1.00 92.38 209 GLN A N 1
ATOM 1617 C CA . GLN A 1 209 ? -15.797 9.032 7.417 1.00 92.38 209 GLN A CA 1
ATOM 1618 C C . GLN A 1 209 ? -17.203 8.609 6.960 1.00 92.38 209 GLN A C 1
ATOM 1620 O O . GLN A 1 209 ? -18.172 9.293 7.281 1.00 92.38 209 GLN A O 1
ATOM 1625 N N . PHE A 1 210 ? -17.345 7.463 6.279 1.00 90.88 210 PHE A N 1
ATOM 1626 C CA . PHE A 1 210 ? -18.659 6.870 5.971 1.00 90.88 210 PHE A CA 1
ATOM 1627 C C . PHE A 1 210 ? -19.447 6.472 7.225 1.00 90.88 210 PHE A C 1
ATOM 1629 O O . PHE A 1 210 ? -20.675 6.458 7.195 1.00 90.88 210 PHE A O 1
ATOM 1636 N N . CYS A 1 211 ? -18.756 6.174 8.323 1.00 90.50 211 CYS A N 1
ATOM 1637 C CA . CYS A 1 211 ? -19.351 5.926 9.633 1.00 90.50 211 CYS A CA 1
ATOM 1638 C C . CYS A 1 211 ? -19.507 7.206 10.476 1.00 90.50 211 CYS A C 1
ATOM 1640 O O . CYS A 1 211 ? -19.848 7.101 11.649 1.00 90.50 211 CYS A O 1
ATOM 1642 N N . PHE A 1 212 ? -19.263 8.391 9.901 1.00 91.50 212 PHE A N 1
ATOM 1643 C CA . PHE A 1 212 ? -19.255 9.689 10.591 1.00 91.50 212 PHE A CA 1
ATOM 1644 C C . PHE A 1 212 ? -18.247 9.790 11.747 1.00 91.50 212 PHE A C 1
ATOM 1646 O O . PHE A 1 212 ? -18.411 10.611 12.646 1.00 91.50 212 PHE A O 1
ATOM 1653 N N . GLU A 1 213 ? -17.175 8.998 11.699 1.00 92.00 213 GLU A N 1
ATOM 1654 C CA . GLU A 1 213 ? -16.097 9.022 12.684 1.00 92.00 213 GLU A CA 1
ATOM 1655 C C . GLU A 1 213 ? -14.848 9.709 12.130 1.00 92.00 213 GLU A C 1
ATOM 1657 O O . GLU A 1 213 ? -14.421 9.463 10.998 1.00 92.00 213 GLU A O 1
ATOM 1662 N N . VAL A 1 214 ? -14.217 10.539 12.963 1.00 89.94 214 VAL A N 1
ATOM 1663 C CA . VAL A 1 214 ? -12.960 11.227 12.638 1.00 89.94 214 VAL A CA 1
ATOM 1664 C C . VAL A 1 214 ? -11.889 10.779 13.635 1.00 89.94 214 VAL A C 1
ATOM 1666 O O . VAL A 1 214 ? -11.910 11.214 14.789 1.00 89.94 214 VAL A O 1
ATOM 1669 N N . PRO A 1 215 ? -10.957 9.891 13.241 1.00 90.44 215 PRO A N 1
ATOM 1670 C CA . PRO A 1 215 ? -9.918 9.419 14.146 1.00 90.44 215 PRO A CA 1
ATOM 1671 C C . PRO A 1 215 ? -8.827 10.476 14.347 1.00 90.44 215 PRO A C 1
ATOM 1673 O O . PRO A 1 215 ? -8.582 11.325 13.490 1.00 90.44 215 PRO A O 1
ATOM 1676 N N . ALA A 1 216 ? -8.085 10.353 15.445 1.00 87.38 216 ALA A N 1
ATOM 1677 C CA . ALA A 1 216 ? -6.786 10.990 15.582 1.00 87.38 216 ALA A CA 1
ATOM 1678 C C . ALA A 1 216 ? -5.795 10.337 14.605 1.00 87.38 216 ALA A C 1
ATOM 1680 O O . ALA A 1 216 ? -5.547 9.127 14.661 1.00 87.38 216 ALA A O 1
ATOM 1681 N N . ILE A 1 217 ? -5.238 11.144 13.704 1.00 85.75 217 ILE A N 1
ATOM 1682 C CA . ILE A 1 217 ? -4.240 10.707 12.727 1.00 85.75 217 ILE A CA 1
ATOM 1683 C C . ILE A 1 217 ? -2.859 10.948 13.324 1.00 85.75 217 ILE A C 1
ATOM 1685 O O . ILE A 1 217 ? -2.551 12.057 13.755 1.00 85.75 217 ILE A O 1
ATOM 1689 N N . LEU A 1 218 ? -2.048 9.897 13.345 1.00 81.12 218 LEU A N 1
ATOM 1690 C CA . LEU A 1 218 ? -0.656 9.949 13.759 1.00 81.12 218 LEU A CA 1
ATOM 1691 C C . LEU A 1 218 ? 0.203 9.629 12.536 1.00 81.12 218 LEU A C 1
ATOM 1693 O O . LEU A 1 218 ? 0.019 8.608 11.885 1.00 81.12 218 LEU A O 1
ATOM 1697 N N . ASP A 1 219 ? 1.135 10.492 12.198 1.00 72.25 219 ASP A N 1
ATOM 1698 C CA . ASP A 1 219 ? 2.153 10.280 11.178 1.00 72.25 219 ASP A CA 1
ATOM 1699 C C . ASP A 1 219 ? 3.547 10.577 11.768 1.00 72.25 219 ASP A C 1
ATOM 1701 O O . ASP A 1 219 ? 3.650 10.996 12.926 1.00 72.25 219 ASP A O 1
ATOM 1705 N N . PRO A 1 220 ? 4.643 10.327 11.034 1.00 61.88 220 PRO A N 1
ATOM 1706 C CA . PRO A 1 220 ? 5.983 10.537 11.565 1.00 61.88 220 PRO A CA 1
ATOM 1707 C C . PRO A 1 220 ? 6.330 12.006 11.848 1.00 61.88 220 PRO A C 1
ATOM 1709 O O . PRO A 1 220 ? 7.340 12.250 12.504 1.00 61.88 220 PRO A O 1
ATOM 1712 N N . ASP A 1 221 ? 5.531 12.957 11.353 1.00 60.12 221 ASP A N 1
ATOM 1713 C CA . ASP A 1 221 ? 5.685 14.392 11.615 1.00 60.12 221 ASP A CA 1
ATOM 1714 C C . ASP A 1 221 ? 4.823 14.853 12.814 1.00 60.12 221 ASP A C 1
ATOM 1716 O O . ASP A 1 221 ? 5.072 15.906 13.404 1.00 60.12 221 ASP A O 1
ATOM 1720 N N . SER A 1 222 ? 3.829 14.057 13.214 1.00 59.69 222 SER A N 1
ATOM 1721 C CA . SER A 1 222 ? 2.985 14.273 14.389 1.00 59.69 222 SER A CA 1
ATOM 1722 C C . SER A 1 222 ? 3.650 13.792 15.688 1.00 59.69 222 SER A C 1
ATOM 1724 O O . SER A 1 222 ? 4.576 12.979 15.688 1.00 59.69 222 SER A O 1
ATOM 1726 N N . THR A 1 223 ? 3.184 14.298 16.834 1.00 54.22 223 THR A N 1
ATOM 1727 C CA . THR A 1 223 ? 3.709 13.959 18.164 1.00 54.22 223 THR A CA 1
ATOM 1728 C C . THR A 1 223 ? 3.759 12.438 18.365 1.00 54.22 223 THR A C 1
ATOM 1730 O O . THR A 1 223 ? 2.732 11.777 18.476 1.00 54.22 223 THR A O 1
ATOM 1733 N N . GLY A 1 224 ? 4.970 11.872 18.429 1.00 56.59 224 GLY A N 1
ATOM 1734 C CA . GLY A 1 224 ? 5.247 10.427 18.378 1.00 56.59 224 GLY A CA 1
ATOM 1735 C C . GLY A 1 224 ? 4.773 9.582 19.571 1.00 56.59 224 GLY A C 1
ATOM 1736 O O . GLY A 1 224 ? 5.380 8.570 19.903 1.00 56.59 224 GLY A O 1
ATOM 1737 N N . THR A 1 225 ? 3.702 9.960 20.268 1.00 62.62 225 THR A N 1
ATOM 1738 C CA . THR A 1 225 ? 3.162 9.166 21.378 1.00 62.62 225 THR A CA 1
ATOM 1739 C C . THR A 1 225 ? 1.875 8.464 20.966 1.00 62.62 225 THR A C 1
ATOM 1741 O O . THR A 1 225 ? 0.824 9.085 20.830 1.00 62.62 225 THR A O 1
ATOM 1744 N N . LEU A 1 226 ? 1.944 7.140 20.830 1.00 63.31 226 LEU A N 1
ATOM 1745 C CA . LEU A 1 226 ? 0.761 6.289 20.737 1.00 63.31 226 LEU A CA 1
ATOM 1746 C C . LEU A 1 226 ? 0.184 6.076 22.131 1.00 63.31 226 LEU A C 1
ATOM 1748 O O . LEU A 1 226 ? 0.901 5.678 23.050 1.00 63.31 226 LEU A O 1
ATOM 1752 N N . MET A 1 227 ? -1.119 6.294 22.282 1.00 62.59 227 MET A N 1
ATOM 1753 C CA . MET A 1 227 ? -1.819 6.037 23.537 1.00 62.59 227 MET A CA 1
ATOM 1754 C C . MET A 1 227 ? -2.624 4.753 23.390 1.00 62.59 227 MET A C 1
ATOM 1756 O O . MET A 1 227 ? -3.691 4.758 22.786 1.00 62.59 227 MET A O 1
ATOM 1760 N N . ALA A 1 228 ? -2.133 3.658 23.970 1.00 60.97 228 ALA A N 1
ATOM 1761 C CA . ALA A 1 228 ? -2.821 2.366 23.896 1.00 60.97 228 ALA A CA 1
ATOM 1762 C C . ALA A 1 228 ? -4.247 2.416 24.485 1.00 60.97 228 ALA A C 1
ATOM 1764 O O . ALA A 1 228 ? -5.116 1.647 24.088 1.00 60.97 228 ALA A O 1
ATOM 1765 N N . GLU A 1 229 ? -4.496 3.358 25.399 1.00 63.91 229 GLU A N 1
ATOM 1766 C CA . GLU A 1 229 ? -5.794 3.592 26.039 1.00 63.91 229 GLU A CA 1
ATOM 1767 C C . GLU A 1 229 ? -6.434 4.922 25.610 1.00 63.91 229 GLU A C 1
ATOM 1769 O O . GLU A 1 229 ? -7.086 5.609 26.399 1.00 63.91 229 GLU A O 1
ATOM 1774 N N . SER A 1 230 ? -6.236 5.322 24.351 1.00 67.62 230 SER A N 1
ATOM 1775 C CA . SER A 1 230 ? -6.855 6.535 23.817 1.00 67.62 230 SER A CA 1
ATOM 1776 C C . SER A 1 230 ? -8.385 6.506 23.942 1.00 67.62 230 SER A C 1
ATOM 1778 O O . SER A 1 230 ? -9.065 5.529 23.602 1.00 67.62 230 SER A O 1
ATOM 1780 N N . ARG A 1 231 ? -8.955 7.636 24.380 1.00 70.06 231 ARG A N 1
ATOM 1781 C CA . ARG A 1 231 ? -10.411 7.856 24.360 1.00 70.06 231 ARG A CA 1
ATOM 1782 C C . ARG A 1 231 ? -10.954 7.993 22.936 1.00 70.06 231 ARG A C 1
ATOM 1784 O O . ARG A 1 231 ? -12.117 7.664 22.721 1.00 70.06 231 ARG A O 1
ATOM 1791 N N . PHE A 1 232 ? -10.108 8.401 21.993 1.00 80.12 232 PHE A N 1
ATOM 1792 C CA . PHE A 1 232 ? -10.425 8.585 20.578 1.00 80.12 232 PHE A CA 1
ATOM 1793 C C . PHE A 1 232 ? -9.904 7.420 19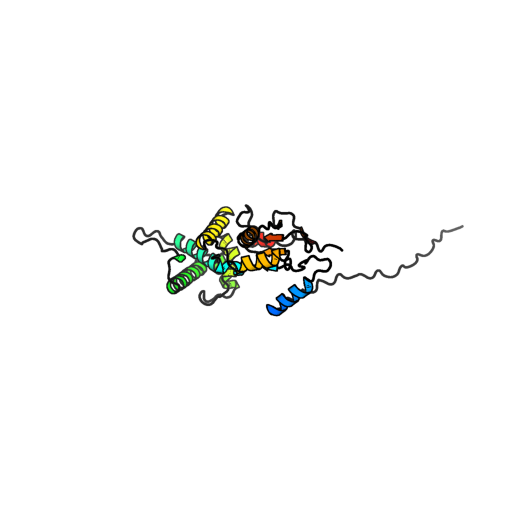.735 1.00 80.12 232 PHE A C 1
ATOM 1795 O O . PHE A 1 232 ? -8.904 6.796 20.099 1.00 80.12 232 PHE A O 1
ATOM 1802 N N . LEU A 1 233 ? -10.545 7.166 18.594 1.00 87.94 233 LEU A N 1
ATOM 1803 C CA . LEU A 1 233 ? -10.007 6.274 17.566 1.00 87.94 233 LEU A CA 1
ATOM 1804 C C . LEU A 1 233 ? -8.671 6.818 17.050 1.00 87.94 233 LEU A C 1
ATOM 1806 O O . LEU A 1 233 ? -8.516 8.028 16.909 1.00 87.94 233 LEU A O 1
ATOM 1810 N N . GLN A 1 234 ? -7.712 5.939 16.769 1.00 88.56 234 GLN A N 1
ATOM 1811 C CA . GLN A 1 234 ? -6.373 6.308 16.314 1.00 88.56 234 GLN A CA 1
ATOM 1812 C C . GLN A 1 234 ? -5.981 5.530 15.062 1.00 88.56 234 GLN A C 1
ATOM 1814 O O . GLN A 1 234 ? -6.137 4.308 15.001 1.00 88.56 234 GLN A O 1
ATOM 1819 N N . VAL A 1 235 ? -5.411 6.235 14.087 1.00 89.75 235 VAL A N 1
ATOM 1820 C CA . VAL A 1 235 ? -4.800 5.636 12.896 1.00 89.75 235 VAL A CA 1
ATOM 1821 C C . VAL A 1 235 ? -3.395 6.198 12.742 1.00 89.75 235 VAL A C 1
ATOM 1823 O O . VAL A 1 235 ? -3.229 7.393 12.506 1.00 89.75 235 VAL A O 1
ATOM 1826 N N . ALA A 1 236 ? -2.388 5.338 12.884 1.00 86.94 236 ALA A N 1
ATOM 1827 C CA . ALA A 1 236 ? -0.986 5.709 12.792 1.00 86.94 236 ALA A CA 1
ATOM 1828 C C . ALA A 1 236 ? -0.339 5.208 11.499 1.00 86.94 236 ALA A C 1
ATOM 1830 O O . ALA A 1 236 ? -0.226 4.003 11.275 1.00 86.94 236 ALA A O 1
ATOM 1831 N N . TYR A 1 237 ? 0.123 6.139 10.676 1.00 84.38 237 TYR A N 1
ATOM 1832 C CA . TYR A 1 237 ? 0.812 5.919 9.413 1.00 84.38 237 TYR A CA 1
ATOM 1833 C C . TYR A 1 237 ? 2.322 5.842 9.641 1.00 84.38 237 TYR A C 1
ATOM 1835 O O . TYR A 1 237 ? 3.006 6.857 9.721 1.00 84.38 237 TYR A O 1
ATOM 1843 N N . LEU A 1 238 ? 2.873 4.632 9.722 1.00 78.06 238 LEU A N 1
ATOM 1844 C CA . LEU A 1 238 ? 4.282 4.424 10.083 1.00 78.06 238 LEU A CA 1
ATOM 1845 C C . LEU A 1 238 ? 5.272 4.938 9.024 1.00 78.06 238 LEU A C 1
ATOM 1847 O O . LEU A 1 238 ? 6.415 5.256 9.348 1.00 78.06 238 LEU A O 1
ATOM 1851 N N . HIS A 1 239 ? 4.851 5.013 7.761 1.00 70.56 239 HIS A N 1
ATOM 1852 C CA . HIS A 1 239 ? 5.677 5.501 6.652 1.00 70.56 239 HIS A CA 1
ATOM 1853 C C . HIS A 1 239 ? 5.267 6.900 6.160 1.00 70.56 239 HIS A C 1
ATOM 1855 O O . HIS A 1 239 ? 5.834 7.392 5.184 1.00 70.56 239 HIS A O 1
ATOM 1861 N N . GLY A 1 240 ? 4.319 7.552 6.839 1.00 67.50 240 GLY A N 1
ATOM 1862 C CA . GLY A 1 240 ? 3.646 8.753 6.340 1.00 67.50 240 GLY A CA 1
ATOM 1863 C C . GLY A 1 240 ? 2.426 8.422 5.476 1.00 67.50 240 GLY A C 1
ATOM 1864 O O . GLY A 1 240 ? 2.124 7.256 5.210 1.00 67.50 240 GLY A O 1
ATOM 1865 N N . LYS A 1 241 ? 1.697 9.460 5.066 1.00 69.94 241 LYS A N 1
ATOM 1866 C CA . LYS A 1 241 ? 0.470 9.362 4.263 1.00 69.94 241 LYS A CA 1
ATOM 1867 C C . LYS A 1 241 ? 0.722 9.886 2.851 1.00 69.94 241 LYS A C 1
ATOM 1869 O O . LYS A 1 241 ? 1.561 10.761 2.664 1.00 69.94 241 LYS A O 1
ATOM 1874 N N . LEU A 1 242 ? -0.050 9.420 1.864 1.00 60.47 242 LEU A N 1
ATOM 1875 C CA . LEU A 1 242 ? 0.047 9.917 0.486 1.00 60.47 242 LEU A CA 1
ATOM 1876 C C . LEU A 1 242 ? -0.149 11.440 0.382 1.00 60.47 242 LEU A C 1
ATOM 1878 O O . LEU A 1 242 ? 0.466 12.091 -0.452 1.00 60.47 242 LEU A O 1
ATOM 1882 N N . SER A 1 243 ? -1.003 12.007 1.237 1.00 54.72 243 SER A N 1
ATOM 1883 C CA . SER A 1 243 ? -1.271 13.448 1.294 1.00 54.72 243 SER A CA 1
ATOM 1884 C C . SER A 1 243 ? -0.257 14.241 2.126 1.00 54.72 243 SER A C 1
ATOM 1886 O O . SER A 1 243 ? -0.405 15.454 2.239 1.00 54.72 243 SER A O 1
ATOM 1888 N N . SER A 1 244 ? 0.710 13.581 2.770 1.00 55.34 244 SER A N 1
ATOM 1889 C CA . SER A 1 244 ? 1.760 14.246 3.546 1.00 55.34 244 SER A CA 1
ATOM 1890 C C . SER A 1 244 ? 2.944 14.572 2.637 1.00 55.34 244 SER A C 1
ATOM 1892 O O . SER A 1 244 ? 3.333 13.754 1.805 1.00 55.34 244 SER A O 1
ATOM 1894 N N . TYR A 1 245 ? 3.541 15.752 2.833 1.00 47.62 245 TYR A N 1
ATOM 1895 C CA . TYR A 1 245 ? 4.722 16.199 2.084 1.00 47.62 245 TYR A CA 1
ATOM 1896 C C . TYR A 1 245 ? 5.958 15.330 2.336 1.00 47.62 245 TYR A C 1
ATOM 1898 O O . TYR A 1 245 ? 6.837 15.301 1.482 1.00 47.62 245 TYR A O 1
ATOM 1906 N N . ARG A 1 246 ? 6.010 14.610 3.467 1.00 51.66 246 ARG A N 1
ATOM 1907 C CA . ARG A 1 246 ? 7.069 13.654 3.803 1.00 51.66 246 ARG A CA 1
ATOM 1908 C C . ARG A 1 246 ? 6.567 12.218 3.769 1.00 51.66 246 ARG A C 1
ATOM 1910 O O . ARG A 1 246 ? 5.653 11.848 4.508 1.00 51.66 246 ARG A O 1
ATOM 1917 N N . GLN A 1 247 ? 7.209 11.389 2.952 1.00 56.81 247 GLN A N 1
ATOM 1918 C CA . GLN A 1 247 ? 6.960 9.951 2.885 1.00 56.81 247 GLN A CA 1
ATOM 1919 C C . GLN A 1 247 ? 8.272 9.167 2.968 1.00 56.81 247 GLN A C 1
ATOM 1921 O O . GLN A 1 247 ? 9.247 9.435 2.265 1.00 56.81 247 GLN A O 1
ATOM 1926 N N . ARG A 1 248 ? 8.302 8.154 3.835 1.00 58.31 248 ARG A N 1
ATOM 1927 C CA . ARG A 1 248 ? 9.507 7.359 4.099 1.00 58.31 248 ARG A CA 1
ATOM 1928 C C . ARG A 1 248 ? 9.535 6.119 3.210 1.00 58.31 248 ARG A C 1
ATOM 1930 O O . ARG A 1 248 ? 8.988 5.076 3.565 1.00 58.31 248 ARG A O 1
ATOM 1937 N N . HIS A 1 249 ? 10.182 6.245 2.052 1.00 60.94 249 HIS A N 1
ATOM 1938 C CA . HIS A 1 249 ? 10.264 5.182 1.036 1.00 60.94 249 HIS A CA 1
ATOM 1939 C C . HIS A 1 249 ? 11.629 4.495 0.941 1.00 60.94 249 HIS A C 1
ATOM 1941 O O . HIS A 1 249 ? 11.708 3.345 0.506 1.00 60.94 249 HIS A O 1
ATOM 1947 N N . THR A 1 250 ? 12.706 5.181 1.334 1.00 59.88 250 THR A N 1
ATOM 1948 C CA . THR A 1 250 ? 14.094 4.724 1.139 1.00 59.88 250 THR A CA 1
ATOM 1949 C C . THR A 1 250 ? 14.627 3.942 2.339 1.00 59.88 250 THR A C 1
ATOM 1951 O O . THR A 1 250 ? 14.241 4.249 3.468 1.00 59.88 250 THR A O 1
ATOM 1954 N N . PRO A 1 251 ? 15.566 2.994 2.160 1.00 57.31 251 PRO A N 1
ATOM 1955 C CA . PRO A 1 251 ? 16.166 2.253 3.274 1.00 57.31 251 PRO A CA 1
ATOM 1956 C C . PRO A 1 251 ? 16.784 3.146 4.363 1.00 57.31 251 PRO A C 1
ATOM 1958 O O . PRO A 1 251 ? 16.827 2.762 5.528 1.00 57.31 251 PRO A O 1
ATOM 1961 N N . GLU A 1 252 ? 17.266 4.332 4.004 1.00 56.38 252 GLU A N 1
ATOM 1962 C CA . GLU A 1 252 ? 17.821 5.338 4.913 1.00 56.38 252 GLU A CA 1
ATOM 1963 C C . GLU A 1 252 ? 16.708 5.965 5.765 1.00 56.38 252 GLU A C 1
ATOM 1965 O O . GLU A 1 252 ? 16.790 5.927 6.991 1.00 56.38 252 GLU A O 1
ATOM 1970 N N . SER A 1 253 ? 15.611 6.414 5.140 1.00 53.41 253 SER A N 1
ATOM 1971 C CA . SER A 1 253 ? 14.426 6.934 5.850 1.00 53.41 253 SER A CA 1
ATOM 1972 C C . SER A 1 253 ? 13.725 5.863 6.698 1.00 53.41 253 SER A C 1
ATOM 1974 O O . SER A 1 253 ? 13.172 6.139 7.761 1.00 53.41 253 SER A O 1
ATOM 1976 N N . LEU A 1 254 ? 13.795 4.600 6.263 1.00 54.69 254 LEU A N 1
ATOM 1977 C CA . LEU A 1 254 ? 13.313 3.448 7.014 1.00 54.69 254 LEU A CA 1
ATOM 1978 C C . LEU A 1 254 ? 14.267 3.049 8.151 1.00 54.69 254 LEU A C 1
ATOM 1980 O O . LEU A 1 254 ? 13.887 2.232 8.978 1.00 54.69 254 LEU A O 1
ATOM 1984 N N . ARG A 1 255 ? 15.500 3.563 8.227 1.00 54.16 255 ARG A N 1
ATOM 1985 C CA . ARG A 1 255 ? 16.441 3.268 9.325 1.00 54.16 255 ARG A CA 1
ATOM 1986 C C . ARG A 1 255 ? 16.365 4.266 10.477 1.00 54.16 255 ARG A C 1
ATOM 1988 O O . ARG A 1 255 ? 16.717 3.902 11.594 1.00 54.16 255 ARG A O 1
ATOM 1995 N N . GLU A 1 256 ? 15.765 5.436 10.278 1.00 56.81 256 GLU A N 1
ATOM 1996 C CA . GLU A 1 256 ? 15.394 6.372 11.361 1.00 56.81 256 GLU A CA 1
ATOM 1997 C C . GLU A 1 256 ? 14.262 5.834 12.282 1.00 56.81 256 GLU A C 1
ATOM 1999 O O . GLU A 1 256 ? 13.794 6.503 13.198 1.00 56.81 256 GLU A O 1
ATOM 2004 N N . ARG A 1 257 ? 13.836 4.581 12.073 1.00 45.78 257 ARG A N 1
ATOM 2005 C CA . ARG A 1 257 ? 12.504 4.014 12.346 1.00 45.78 257 ARG A CA 1
ATOM 2006 C C . ARG A 1 257 ? 11.984 3.882 13.780 1.00 45.78 257 ARG A C 1
ATOM 2008 O O . ARG A 1 257 ? 10.818 3.533 13.903 1.00 45.78 257 ARG A O 1
ATOM 2015 N N . PHE A 1 258 ? 12.747 4.071 14.851 1.00 42.12 258 PHE A N 1
ATOM 2016 C CA . PHE A 1 258 ? 12.295 3.549 16.162 1.00 42.12 258 PHE A CA 1
ATOM 2017 C C . PHE A 1 258 ? 12.507 4.452 17.375 1.00 42.12 258 PHE A C 1
ATOM 2019 O O . PHE A 1 258 ? 12.167 4.049 18.486 1.00 42.12 258 PHE A O 1
ATOM 2026 N N . ARG A 1 259 ? 13.044 5.665 17.211 1.00 41.25 259 ARG A N 1
ATOM 2027 C CA . ARG A 1 259 ? 13.244 6.562 18.364 1.00 41.25 259 ARG A CA 1
ATOM 2028 C C . ARG A 1 259 ? 12.008 7.373 18.739 1.00 41.25 259 ARG A C 1
ATOM 2030 O O . ARG A 1 259 ? 11.855 7.694 19.917 1.00 41.25 259 ARG A O 1
ATOM 2037 N N . ASP A 1 260 ? 11.124 7.633 17.781 1.00 43.47 260 ASP A N 1
ATOM 2038 C CA . ASP A 1 260 ? 10.095 8.657 17.970 1.00 43.47 260 ASP A CA 1
ATOM 2039 C C . ASP A 1 260 ? 8.757 8.092 18.440 1.00 43.47 260 ASP A C 1
ATOM 2041 O O . ASP A 1 260 ? 8.039 8.782 19.154 1.00 43.47 260 ASP A O 1
ATOM 2045 N N . LEU A 1 261 ? 8.439 6.833 18.111 1.00 47.34 261 LEU A N 1
ATOM 2046 C CA . LEU A 1 261 ? 7.162 6.218 18.467 1.00 47.34 261 LEU A CA 1
ATOM 2047 C C . LEU A 1 261 ? 7.222 5.587 19.865 1.00 47.34 261 LEU A C 1
ATOM 2049 O O . LEU A 1 261 ? 7.605 4.429 20.039 1.00 47.34 261 LEU A O 1
ATOM 2053 N N . ARG A 1 262 ? 6.823 6.347 20.882 1.00 53.22 262 ARG A N 1
ATOM 2054 C CA . ARG A 1 262 ? 6.637 5.837 22.243 1.00 53.22 262 ARG A CA 1
ATOM 2055 C C . ARG A 1 262 ? 5.209 5.333 22.405 1.00 53.22 262 ARG A C 1
ATOM 2057 O O . ARG A 1 262 ? 4.259 6.108 22.332 1.00 53.22 262 ARG A O 1
ATOM 2064 N N . ILE A 1 263 ? 5.049 4.036 22.664 1.00 54.06 263 ILE A N 1
ATOM 2065 C CA . ILE A 1 263 ? 3.772 3.502 23.144 1.00 54.06 263 ILE A CA 1
ATOM 2066 C C . ILE A 1 263 ? 3.677 3.846 24.629 1.00 54.06 263 ILE A C 1
ATOM 2068 O O . ILE A 1 263 ? 4.381 3.273 25.460 1.00 54.06 263 ILE A O 1
ATOM 2072 N N . SER A 1 264 ? 2.819 4.804 24.955 1.00 49.56 264 SER A N 1
ATOM 2073 C CA . SER A 1 264 ? 2.431 5.076 26.330 1.00 49.56 264 SER A CA 1
ATOM 2074 C C . SER A 1 264 ? 1.301 4.120 26.698 1.00 49.56 264 SER A C 1
ATOM 2076 O O . SER A 1 264 ? 0.163 4.257 26.237 1.00 49.56 264 SER A O 1
ATOM 2078 N N . LEU A 1 265 ? 1.632 3.113 27.504 1.00 49.62 265 LEU A N 1
ATOM 2079 C CA . LEU A 1 265 ? 0.637 2.363 28.260 1.00 49.62 265 LEU A CA 1
ATOM 2080 C C . LEU A 1 265 ? 0.217 3.283 29.406 1.00 49.62 265 LEU A C 1
ATOM 2082 O O . LEU A 1 265 ? 1.061 3.654 30.226 1.00 49.62 265 LEU A O 1
ATOM 2086 N N . GLY A 1 266 ? -1.046 3.710 29.420 1.00 44.44 266 GLY A N 1
ATOM 2087 C CA . GLY A 1 266 ? -1.578 4.506 30.521 1.00 44.44 266 GLY A CA 1
ATOM 2088 C C . GLY A 1 266 ? -1.260 3.799 31.835 1.00 44.44 266 GLY A C 1
ATOM 2089 O O . GLY A 1 266 ? -1.596 2.631 32.008 1.00 44.44 266 GLY A O 1
ATOM 2090 N N . ARG A 1 267 ? -0.537 4.467 32.740 1.00 34.53 267 ARG A N 1
ATOM 2091 C CA . ARG A 1 267 ? -0.468 3.995 34.122 1.00 34.53 267 ARG A CA 1
ATOM 2092 C C . ARG A 1 267 ? -1.836 4.284 34.726 1.00 34.53 267 ARG A C 1
ATOM 2094 O O . ARG A 1 267 ? -2.154 5.449 34.956 1.00 34.53 267 ARG A O 1
ATOM 2101 N N . SER A 1 268 ? -2.631 3.231 34.882 1.00 33.47 268 SER A N 1
ATOM 2102 C CA . SER A 1 268 ? -3.765 3.182 35.807 1.00 33.47 268 SER A CA 1
ATOM 2103 C C . SER A 1 268 ? -3.309 3.494 37.225 1.00 33.47 268 SER A C 1
ATOM 2105 O O . SER A 1 268 ? -2.247 2.939 37.602 1.00 33.47 268 SER A O 1
#

Radius of gyration: 26.33 Å; Cα contacts (8 Å, |Δi|>4): 317; chains: 1; bounding box: 71×35×111 Å

Mean predicted aligned error: 12.82 Å

pLDDT: mean 73.84, std 19.18, range [25.84, 94.69]

Sequence (268 aa):
MLQSNAMPRRKTKSGRKVSASEGDATSVKRSSVTDVARAIVHCSQPTDGQRRGRFIFWLGAGSSVSAGIPLADAIVDRLLDRLWIQSQPMKTSEPPLQPLAGLSEPARAERQMRVRSWAIGNIPEVKTWARKNKIDDPTVSSDWGGLYSTCLALLQGEEARQEFIVECFKEGRGRLNLAHLLMAQLMVTGFVRTILTTNFDDLLLRALQFCFEVPAILDPDSTGTLMAESRFLQVAYLHGKLSSYRQRHTPESLRERFRDLRISLGRS

Secondary structure (DSSP, 8-state):
-----PPPP-----------------------HHHHHHHHHHHT--SSSS----EEEEE-GGGGGGGTPPPHHHHHHHHHHHHHHHHS---TTSPPPPPGGGS-HHHHHHHHHHHHHHHHHH-HHHHHHHHHTT-S-TTT---GGGGHHHHHTTSSHHHHHHHHHHHHHHHTTT---HHHHHHHHHHHTTSEEEEEE-----HHHHHHHHTT--PEEE-TTS--EEETT-SS-EEEETT--TTSS----STTTTTSTTSS-EEE----